Protein AF-A0A2N2XPF6-F1 (afdb_monomer)

Sequence (289 aa):
MSASILENSSAELGGAICCENGGYIRNCLFRENNADYIGGGVCISFGADLVNCTFINNNSNQSAGGLYGEYDNQMGGIGLRISNSIFWNNSSNGSDQQINLKGGNSHISFTNCAVQDIDQVIFGSTELHNNINLAPVNDDPEGPQFTDPVSGIFTLTKNSHCVNTGDNNVVTDPVDLAGNDRIQGQTVDIGAYESPFLTAIPSVLPAALFVQAYPNPATDRATIDMAGTTGPVRVEILNTLGAVIQKTDFSAGAYDSKIELSLEEIPSGTIFIKVSSSEGLKIAKCVKR

Secondary structure (DSSP, 8-state):
--EEEES-EESSB-SSEEEES--EEEEEEEES-EESSB-SSEEEES-EEEEEEEEES-EESSB-SSEEEE--GGG----EEEES-EEES-EETTEE--EEEES-GGGEEEES-EEETGGGSEESS-EEES-EEEPSSTTSTTS--EEETTTTEEEEPTT-TTTT-S-GGG---SB-TTSSBSSBTTBPPSSSS---------S--------EEESSSBSSEEEEE-TT--S-EEEEEE-TTS-EEEEEEE-TTSS-SEEEEE-TTSPSEEEEEEEEETTEEEEEEEEE-

pLDDT: mean 85.24, std 12.4, range [37.06, 98.19]

Radius of gyration: 30.78 Å; Cα contacts (8 Å, |Δi|>4): 857; chains: 1; bounding box: 66×31×88 Å

Nearest PDB structures (foldseek):
  3d33-assembly1_A  TM=8.480E-01  e=1.635E-02  Phocaeicola vulgatus ATCC 8482
  3d33-assembly2_B  TM=7.630E-01  e=7.298E-03  Phocaeicola vulgatus ATCC 8482
  7ptr-assembly1_A  TM=7.440E-01  e=2.327E-02  Haloferax volcanii DS2
  5icu-assembly1_A  TM=6.086E-01  e=2.846E-02  Methylosinus trichosporium OB3b
  6lej-assembly1_A  TM=5.238E-01  e=2.893E-01  Escherichia coli

Foldseek 3Di:
DAEEFEQAEEAAFAQREEAEFEDEAELYEFYNGEYAAEAQHYEYEAAYAAYQAEFAHAEYAHAARHYEEEHDVVVVGQAHEHFLAEFAHGYYNPHDHRYEYYDDAPRYEHEHYEYEQVVPYHDDNYDYYQYQHAHNDQPPLRHQQAPCVVVPGRAHDPSGPQAQRTDPVSDDDQAASVRHGQQDPNGGGRHRHHHDDDPPPPPPPLQQQDWEWPPAQDEFKTKTQGPNAQAKKKKFKADPVRDTPDIDIGGGPRDDSMDMDTCNVPDFAKIWIWMQHPSGIDIYIGGYD

Structure (mmCIF, N/CA/C/O backbone):
data_AF-A0A2N2XPF6-F1
#
_entry.id   AF-A0A2N2XPF6-F1
#
loop_
_atom_site.group_PDB
_atom_site.id
_atom_site.type_symbol
_atom_site.label_atom_id
_atom_site.label_alt_id
_atom_site.label_comp_id
_atom_site.label_asym_id
_atom_site.label_entity_id
_atom_site.label_seq_id
_atom_site.pdbx_PDB_ins_code
_atom_site.Cartn_x
_atom_site.Cartn_y
_atom_site.Cartn_z
_atom_site.occupancy
_atom_site.B_iso_or_equiv
_atom_site.auth_seq_id
_atom_site.auth_comp_id
_atom_site.auth_asym_id
_atom_site.auth_atom_id
_atom_site.pdbx_PDB_model_num
ATOM 1 N N . MET A 1 1 ? -4.399 -11.359 -8.814 1.00 71.12 1 MET A N 1
ATOM 2 C CA . MET A 1 1 ? -3.880 -12.286 -7.778 1.00 71.12 1 MET A CA 1
ATOM 3 C C . MET A 1 1 ? -3.676 -11.514 -6.486 1.00 71.12 1 MET A C 1
ATOM 5 O O . MET A 1 1 ? -3.411 -10.332 -6.627 1.00 71.12 1 MET A O 1
ATOM 9 N N . SER A 1 2 ? -3.780 -12.160 -5.317 1.00 72.31 2 SER A N 1
ATOM 10 C CA . SER A 1 2 ? -3.379 -11.629 -3.999 1.00 72.31 2 SER A CA 1
ATOM 11 C C . SER A 1 2 ? -2.400 -12.616 -3.363 1.00 72.31 2 SER A C 1
ATOM 13 O O . SER A 1 2 ? -2.660 -13.820 -3.377 1.00 72.31 2 SER A O 1
ATOM 15 N N . ALA A 1 3 ? -1.241 -12.125 -2.926 1.00 75.12 3 ALA A N 1
ATOM 16 C CA . ALA A 1 3 ? -0.144 -12.932 -2.391 1.00 75.12 3 ALA A CA 1
ATOM 17 C C . ALA A 1 3 ? 0.944 -12.049 -1.758 1.00 75.12 3 ALA A C 1
ATOM 19 O O . ALA A 1 3 ? 1.145 -10.911 -2.187 1.00 75.12 3 ALA A O 1
ATOM 20 N N . SER A 1 4 ? 1.704 -12.616 -0.819 1.00 70.69 4 SER A N 1
ATOM 21 C CA . SER A 1 4 ? 3.031 -12.110 -0.443 1.00 70.69 4 SER A CA 1
ATOM 22 C C . SER A 1 4 ? 4.093 -12.781 -1.310 1.00 70.69 4 SER A C 1
ATOM 24 O O . SER A 1 4 ? 4.148 -14.009 -1.365 1.00 70.69 4 SER A O 1
ATOM 26 N N . ILE A 1 5 ? 4.932 -11.988 -1.974 1.00 79.38 5 ILE A N 1
ATOM 27 C CA . ILE A 1 5 ? 5.980 -12.454 -2.885 1.00 79.38 5 ILE A CA 1
ATOM 28 C C . ILE A 1 5 ? 7.306 -11.851 -2.432 1.00 79.38 5 ILE A C 1
ATOM 30 O O . ILE A 1 5 ? 7.525 -10.637 -2.512 1.00 79.38 5 ILE A O 1
ATOM 34 N N . LEU A 1 6 ? 8.149 -12.717 -1.877 1.00 77.50 6 LEU A N 1
ATOM 35 C CA . LEU A 1 6 ? 9.291 -12.333 -1.058 1.00 77.50 6 LEU A CA 1
ATOM 36 C C . LEU A 1 6 ? 10.569 -12.984 -1.586 1.00 77.50 6 LEU A C 1
ATOM 38 O O . LEU A 1 6 ? 10.528 -14.161 -1.947 1.00 77.50 6 LEU A O 1
ATOM 42 N N . GLU A 1 7 ? 11.674 -12.237 -1.570 1.00 75.50 7 GLU A N 1
ATOM 43 C CA . GLU A 1 7 ? 13.040 -12.761 -1.754 1.00 75.50 7 GLU A CA 1
ATOM 44 C C . GLU A 1 7 ? 13.278 -13.502 -3.086 1.00 75.50 7 GLU A C 1
ATOM 46 O O . GLU A 1 7 ? 14.065 -14.448 -3.165 1.00 75.50 7 GLU A O 1
ATOM 51 N N . ASN A 1 8 ? 12.606 -13.080 -4.160 1.00 73.06 8 ASN A N 1
ATOM 52 C CA . ASN A 1 8 ? 12.807 -13.655 -5.492 1.00 73.06 8 ASN A CA 1
ATOM 53 C C . ASN A 1 8 ? 13.895 -12.899 -6.255 1.00 73.06 8 ASN A C 1
ATOM 55 O O . ASN A 1 8 ? 14.125 -11.708 -6.030 1.00 73.06 8 ASN A O 1
ATOM 59 N N . SER A 1 9 ? 14.568 -13.593 -7.172 1.00 63.19 9 SER A N 1
ATOM 60 C CA . SER A 1 9 ? 15.598 -12.998 -8.015 1.00 63.19 9 SER A CA 1
ATOM 61 C C . SER A 1 9 ? 15.443 -13.377 -9.486 1.00 63.19 9 SER A C 1
ATOM 63 O O . SER A 1 9 ? 15.091 -14.508 -9.824 1.00 63.19 9 SER A O 1
ATOM 65 N N . SER A 1 10 ? 15.731 -12.417 -10.365 1.00 83.94 10 SER A N 1
ATOM 66 C CA . SER A 1 10 ? 15.740 -12.583 -11.821 1.00 83.94 10 SER A CA 1
ATOM 67 C C . SER A 1 10 ? 17.003 -11.958 -12.414 1.00 83.94 10 SER A C 1
ATOM 69 O O . SER A 1 10 ? 17.394 -10.854 -12.036 1.00 83.94 10 SER A O 1
ATOM 71 N N . ALA A 1 11 ? 17.627 -12.654 -13.369 1.00 79.75 11 ALA A N 1
ATOM 72 C CA . ALA A 1 11 ? 18.789 -12.147 -14.106 1.00 79.75 11 ALA A CA 1
ATOM 73 C C . ALA A 1 11 ? 18.411 -11.106 -15.179 1.00 79.75 11 ALA A C 1
ATOM 75 O O . ALA A 1 11 ? 19.283 -10.463 -15.757 1.00 79.75 11 ALA A O 1
ATOM 76 N N . GLU A 1 12 ? 17.116 -10.954 -15.470 1.00 81.06 12 GLU A N 1
ATOM 77 C CA . GLU A 1 12 ? 16.621 -10.012 -16.471 1.00 81.06 12 GLU A CA 1
ATOM 78 C C . GLU A 1 12 ? 15.568 -9.089 -15.846 1.00 81.06 12 GLU A C 1
ATOM 80 O O . GLU A 1 12 ? 15.908 -8.106 -15.187 1.00 81.06 12 GLU A O 1
ATOM 85 N N . LEU A 1 13 ? 14.285 -9.388 -16.042 1.00 84.94 13 LEU A N 1
ATOM 86 C CA . LEU A 1 13 ? 13.170 -8.509 -15.698 1.00 84.94 13 LEU A CA 1
ATOM 87 C C . LEU A 1 13 ? 12.397 -9.039 -14.497 1.00 84.94 13 LEU A C 1
ATOM 89 O O . LEU A 1 13 ? 12.235 -10.255 -14.379 1.00 84.94 13 LEU A O 1
ATOM 93 N N . GLY A 1 14 ? 11.860 -8.129 -13.677 1.00 76.88 14 GLY A N 1
ATOM 94 C CA . GLY A 1 14 ? 10.811 -8.458 -12.713 1.00 76.88 14 GLY A CA 1
ATOM 95 C C . GLY A 1 14 ? 11.280 -9.459 -11.668 1.00 76.88 14 GLY A C 1
ATOM 96 O O . GLY A 1 14 ? 10.995 -10.646 -11.802 1.00 76.88 14 GLY A O 1
ATOM 97 N N . GLY A 1 15 ? 11.983 -9.001 -10.629 1.00 73.81 15 GLY A N 1
ATOM 98 C CA . GLY A 1 15 ? 12.562 -9.908 -9.631 1.00 73.81 15 GLY A CA 1
ATOM 99 C C . GLY A 1 15 ? 11.517 -10.813 -8.977 1.00 73.81 15 GLY A C 1
ATOM 100 O O . GLY A 1 15 ? 11.815 -11.968 -8.693 1.00 73.81 15 GLY A O 1
ATOM 101 N N . ALA A 1 16 ? 10.282 -10.325 -8.823 1.00 84.62 16 ALA A N 1
ATOM 102 C CA . ALA A 1 16 ? 9.128 -11.108 -8.390 1.00 84.62 16 ALA A CA 1
ATOM 103 C C . ALA A 1 16 ? 8.232 -11.552 -9.559 1.00 84.62 16 ALA A C 1
ATOM 105 O O . ALA A 1 16 ? 7.887 -12.727 -9.679 1.00 84.62 16 ALA A O 1
ATOM 106 N N . ILE A 1 17 ? 7.797 -10.600 -10.392 1.00 86.50 17 ILE A N 1
ATOM 107 C CA . ILE A 1 17 ? 6.879 -10.847 -11.511 1.00 86.50 17 ILE A CA 1
ATOM 108 C C . ILE A 1 17 ? 7.331 -10.048 -12.730 1.00 86.50 17 ILE A C 1
ATOM 110 O O . ILE A 1 17 ? 7.519 -8.833 -12.651 1.00 86.50 17 ILE A O 1
ATOM 114 N N . CYS A 1 18 ? 7.388 -10.720 -13.879 1.00 86.88 18 CYS A N 1
ATOM 115 C CA . CYS A 1 18 ? 7.389 -10.085 -15.190 1.00 86.88 18 CYS A CA 1
ATOM 116 C C . CYS A 1 18 ? 6.030 -10.326 -15.859 1.00 86.88 18 CYS A C 1
ATOM 118 O O . CYS A 1 18 ? 5.632 -11.471 -16.077 1.00 86.88 18 CYS A O 1
ATOM 120 N N . CYS A 1 19 ? 5.293 -9.250 -16.129 1.00 84.06 19 CYS A N 1
ATOM 121 C CA . CYS A 1 19 ? 3.958 -9.291 -16.709 1.00 84.06 19 CYS A CA 1
ATOM 122 C C . CYS A 1 19 ? 3.996 -8.721 -18.127 1.00 84.06 19 CYS A C 1
ATOM 124 O O . CYS A 1 19 ? 4.238 -7.529 -18.305 1.00 84.06 19 CYS A O 1
ATOM 126 N N . GLU A 1 20 ? 3.722 -9.556 -19.126 1.00 79.19 20 GLU A N 1
A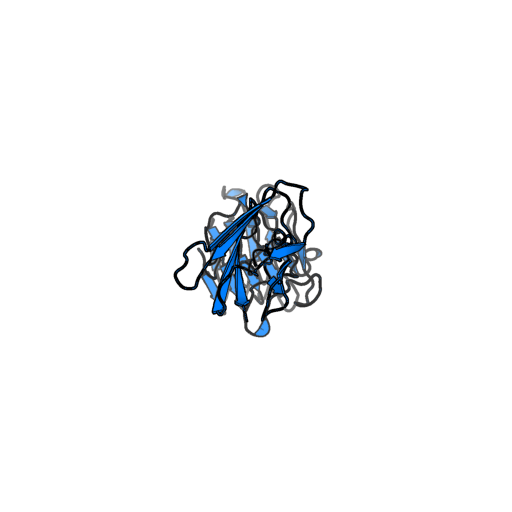TOM 127 C CA . GLU A 1 20 ? 3.626 -9.149 -20.529 1.00 79.19 20 GLU A CA 1
ATOM 128 C C . GLU A 1 20 ? 2.164 -9.234 -20.991 1.00 79.19 20 GLU A C 1
ATOM 130 O O . GLU A 1 20 ? 1.536 -10.282 -20.848 1.00 79.19 20 GLU A O 1
ATOM 135 N N . ASN A 1 21 ? 1.632 -8.153 -21.573 1.00 75.25 21 ASN A N 1
ATOM 136 C CA . ASN A 1 21 ? 0.266 -8.052 -22.120 1.00 75.25 21 ASN A CA 1
ATOM 137 C C . ASN A 1 21 ? -0.875 -8.106 -21.092 1.00 75.25 21 ASN A C 1
ATOM 139 O O . ASN A 1 21 ? -1.806 -8.906 -21.217 1.00 75.25 21 ASN A O 1
ATOM 143 N N . GLY A 1 22 ? -0.878 -7.179 -20.134 1.00 73.75 22 GLY A N 1
ATOM 144 C CA . GLY A 1 22 ? -1.996 -7.040 -19.203 1.00 73.75 22 GLY A CA 1
ATOM 145 C C . GLY A 1 22 ? -1.882 -7.949 -17.984 1.00 73.75 22 GLY A C 1
ATOM 146 O O . GLY A 1 22 ? -1.246 -8.997 -18.001 1.00 73.75 22 GLY A O 1
ATOM 147 N N . GLY A 1 23 ? -2.538 -7.544 -16.900 1.00 80.88 23 GLY A N 1
ATOM 148 C CA . GLY A 1 23 ? -2.567 -8.287 -15.647 1.00 80.88 23 GLY A CA 1
ATOM 149 C C . GLY A 1 23 ? -3.350 -7.536 -14.579 1.00 80.88 23 GLY A C 1
ATOM 150 O O . GLY A 1 23 ? -3.480 -6.317 -14.649 1.00 80.88 23 GLY A O 1
ATOM 151 N N . TYR A 1 24 ? -3.874 -8.274 -13.600 1.00 87.75 24 TYR A N 1
ATOM 152 C CA . TYR A 1 24 ? -4.567 -7.717 -12.436 1.00 87.75 24 TYR A CA 1
ATOM 153 C C . TYR A 1 24 ? -3.838 -8.154 -11.165 1.00 87.75 24 TYR A C 1
ATOM 155 O O . TYR A 1 24 ? -3.995 -9.294 -10.696 1.00 87.75 24 TYR A O 1
ATOM 163 N N . ILE A 1 25 ? -3.032 -7.253 -10.612 1.00 91.06 25 ILE A N 1
ATOM 164 C CA . ILE A 1 25 ? -2.256 -7.472 -9.388 1.00 91.06 25 ILE A CA 1
ATOM 165 C C . ILE A 1 25 ? -2.927 -6.672 -8.278 1.00 91.06 25 ILE A C 1
ATOM 167 O O . ILE A 1 25 ? -3.135 -5.470 -8.416 1.00 91.06 25 ILE A O 1
ATOM 171 N N . ARG A 1 26 ? -3.333 -7.348 -7.201 1.00 92.88 26 ARG A N 1
ATOM 172 C CA . ARG A 1 26 ? -4.174 -6.728 -6.178 1.00 92.88 26 ARG A CA 1
ATOM 173 C C . ARG A 1 26 ? -3.953 -7.307 -4.796 1.00 92.88 26 ARG A C 1
ATOM 175 O O . ARG A 1 26 ? -3.839 -8.519 -4.673 1.00 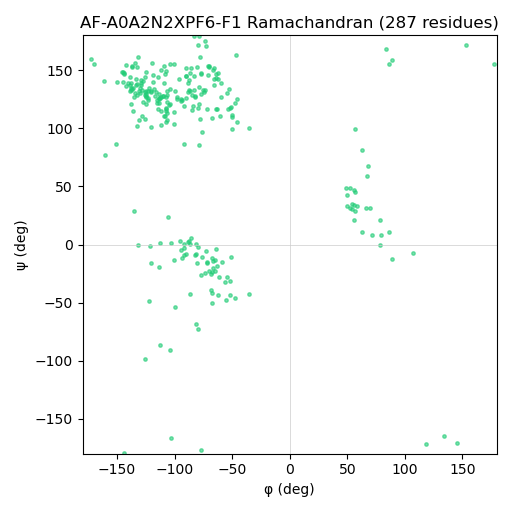92.88 26 ARG A O 1
ATOM 182 N N . ASN A 1 27 ? -3.939 -6.474 -3.757 1.00 92.50 27 ASN A N 1
ATOM 183 C CA . ASN A 1 27 ? -3.719 -6.928 -2.375 1.00 92.50 27 ASN A CA 1
ATOM 184 C C . ASN A 1 27 ? -2.440 -7.781 -2.272 1.00 92.50 27 ASN A C 1
ATOM 186 O O . ASN A 1 27 ? -2.465 -8.917 -1.792 1.00 92.50 27 ASN A O 1
ATOM 190 N N . CYS A 1 28 ? -1.340 -7.275 -2.833 1.00 93.94 28 CYS A N 1
ATOM 191 C CA . CYS A 1 28 ? -0.063 -7.987 -2.912 1.00 93.94 28 CYS A CA 1
ATOM 192 C C . CYS A 1 28 ? 1.034 -7.242 -2.161 1.00 93.94 28 CYS A C 1
ATOM 194 O O . CYS A 1 28 ? 1.154 -6.024 -2.287 1.00 93.94 28 CYS A O 1
ATOM 196 N N . LEU A 1 29 ? 1.876 -7.995 -1.456 1.00 95.56 29 LEU A N 1
ATOM 197 C CA . LEU A 1 29 ? 3.118 -7.501 -0.872 1.00 95.56 29 LEU A CA 1
ATOM 198 C C . LEU A 1 29 ? 4.297 -8.012 -1.704 1.00 95.56 29 LEU A C 1
ATOM 200 O O . LEU A 1 29 ? 4.506 -9.219 -1.794 1.00 95.56 29 LEU A O 1
ATOM 204 N N . PHE A 1 30 ? 5.080 -7.095 -2.263 1.00 95.81 30 PHE A N 1
ATOM 205 C CA . PHE A 1 30 ? 6.342 -7.368 -2.945 1.00 95.81 30 PHE A CA 1
ATOM 206 C C . PHE A 1 30 ? 7.482 -6.868 -2.075 1.00 95.81 30 PHE A C 1
ATOM 208 O O . PHE A 1 30 ? 7.640 -5.654 -1.906 1.00 95.81 30 PHE A O 1
ATOM 215 N N . ARG A 1 31 ? 8.274 -7.787 -1.521 1.00 94.62 31 ARG A N 1
ATOM 216 C CA . ARG A 1 31 ? 9.377 -7.421 -0.635 1.00 94.62 31 ARG A CA 1
ATOM 217 C C . ARG A 1 31 ? 10.677 -8.131 -0.961 1.00 94.62 31 ARG A C 1
ATOM 219 O O . ARG A 1 31 ? 10.683 -9.338 -1.169 1.00 94.62 31 ARG A O 1
ATOM 226 N N . GLU A 1 32 ? 11.772 -7.376 -0.906 1.00 94.19 32 GLU A N 1
ATOM 227 C CA . GLU A 1 32 ? 13.139 -7.915 -1.001 1.00 94.19 32 GLU A CA 1
ATOM 228 C C . GLU A 1 32 ? 13.379 -8.729 -2.278 1.00 94.19 32 GLU A C 1
ATOM 230 O O . GLU A 1 32 ? 14.199 -9.641 -2.306 1.00 94.19 32 GLU A O 1
ATOM 235 N N . ASN A 1 33 ? 12.667 -8.396 -3.357 1.00 93.31 33 ASN A N 1
ATOM 236 C CA . ASN A 1 33 ? 12.899 -9.001 -4.660 1.00 93.31 33 ASN A CA 1
ATOM 237 C C . ASN A 1 33 ? 13.989 -8.232 -5.416 1.00 93.31 33 ASN A C 1
ATOM 239 O O . ASN A 1 33 ? 14.133 -7.015 -5.259 1.00 93.31 33 ASN A O 1
ATOM 243 N N . ASN A 1 34 ? 14.758 -8.948 -6.234 1.00 92.75 34 ASN A N 1
ATOM 244 C CA . ASN A 1 34 ? 15.917 -8.414 -6.935 1.00 92.75 34 ASN A CA 1
ATOM 245 C C . ASN A 1 34 ? 15.877 -8.712 -8.440 1.00 92.75 34 ASN A C 1
ATOM 247 O O . ASN A 1 34 ? 15.708 -9.861 -8.842 1.00 92.75 34 ASN A O 1
ATOM 251 N N . ALA A 1 35 ? 16.132 -7.707 -9.275 1.00 93.75 35 ALA A N 1
ATOM 252 C CA . ALA A 1 35 ? 16.327 -7.887 -10.715 1.00 93.75 35 ALA A CA 1
ATOM 253 C C . ALA A 1 35 ? 17.686 -7.340 -11.167 1.00 93.75 35 ALA A C 1
ATOM 255 O O . ALA A 1 35 ? 18.029 -6.195 -10.876 1.00 93.75 35 ALA A O 1
ATOM 256 N N . ASP A 1 36 ? 18.443 -8.106 -11.948 1.00 91.50 36 ASP A N 1
ATOM 257 C CA . ASP A 1 36 ? 19.730 -7.623 -12.463 1.00 91.50 36 ASP A CA 1
ATOM 258 C C . ASP A 1 36 ? 19.580 -6.549 -13.554 1.00 91.50 36 ASP A C 1
ATOM 260 O O . ASP A 1 36 ? 20.541 -5.835 -13.835 1.00 91.50 36 ASP A O 1
ATOM 264 N N . TYR A 1 37 ? 18.390 -6.384 -14.141 1.00 90.06 37 TYR A N 1
ATOM 265 C CA . TYR A 1 37 ? 18.105 -5.315 -15.098 1.00 90.06 37 TYR A CA 1
ATOM 266 C C . TYR A 1 37 ? 17.097 -4.308 -14.521 1.00 90.06 37 TYR A C 1
ATOM 268 O O . TYR A 1 37 ? 17.505 -3.307 -13.931 1.00 90.06 37 TYR A O 1
ATOM 276 N N . ILE A 1 38 ? 15.787 -4.541 -14.647 1.00 91.56 38 ILE A N 1
ATOM 277 C CA . ILE A 1 38 ? 14.750 -3.551 -14.291 1.00 91.56 38 ILE A CA 1
ATOM 278 C C . ILE A 1 38 ? 13.573 -4.170 -13.536 1.00 91.56 38 ILE A C 1
ATOM 280 O O . ILE A 1 38 ? 13.241 -5.342 -13.731 1.00 91.56 38 ILE A O 1
ATOM 284 N N . GLY A 1 39 ? 12.915 -3.351 -12.712 1.00 90.25 39 GLY A N 1
ATOM 285 C CA . GLY A 1 39 ? 11.714 -3.746 -11.978 1.00 90.25 39 GLY A CA 1
ATOM 286 C C . GLY A 1 39 ? 12.029 -4.787 -10.911 1.00 90.25 39 GLY A C 1
ATOM 287 O O . GLY A 1 39 ? 11.618 -5.938 -11.030 1.00 90.25 39 GLY A O 1
ATOM 288 N N . GLY A 1 40 ? 12.777 -4.394 -9.879 1.00 92.25 40 GLY A N 1
ATOM 289 C CA . GLY A 1 40 ? 13.203 -5.303 -8.807 1.00 92.25 40 GLY A CA 1
ATOM 290 C C . GLY A 1 40 ? 12.050 -6.087 -8.180 1.00 92.25 40 GLY A C 1
ATOM 291 O O . GLY A 1 40 ? 12.141 -7.298 -8.014 1.00 92.25 40 GLY A O 1
ATOM 292 N N . GLY A 1 41 ? 10.929 -5.419 -7.913 1.00 92.81 41 GLY A N 1
ATOM 293 C CA . GLY A 1 41 ? 9.670 -6.059 -7.555 1.00 92.81 41 GLY A CA 1
ATOM 294 C C . GLY A 1 41 ? 8.966 -6.589 -8.796 1.00 92.81 41 GLY A C 1
ATOM 295 O O . GLY A 1 41 ? 8.906 -7.794 -9.034 1.00 92.81 41 GLY A O 1
ATOM 296 N N . VAL A 1 42 ? 8.415 -5.680 -9.595 1.00 93.94 42 VAL A N 1
ATOM 297 C CA . VAL A 1 42 ? 7.597 -6.038 -10.758 1.00 93.94 42 VAL A CA 1
ATOM 298 C C . VAL A 1 42 ? 8.077 -5.302 -12.003 1.00 93.94 42 VAL A C 1
ATOM 300 O O . VAL A 1 42 ? 8.377 -4.108 -11.966 1.00 93.94 42 VAL A O 1
ATOM 303 N N . CYS A 1 43 ? 8.105 -6.019 -13.124 1.00 92.50 43 CYS A N 1
ATOM 304 C CA . CYS A 1 43 ? 8.256 -5.453 -14.457 1.00 92.50 43 CYS A CA 1
ATOM 305 C C . CYS A 1 43 ? 6.967 -5.677 -15.250 1.00 92.50 43 CYS A C 1
ATOM 307 O O . CYS A 1 43 ? 6.450 -6.794 -15.297 1.00 92.50 43 CYS A O 1
ATOM 309 N N . ILE A 1 44 ? 6.440 -4.619 -15.864 1.00 89.50 44 ILE A N 1
ATOM 310 C CA . ILE A 1 44 ? 5.201 -4.658 -16.643 1.00 89.50 44 ILE A CA 1
ATOM 311 C C . ILE A 1 44 ? 5.458 -4.128 -18.040 1.00 89.50 44 ILE A C 1
ATOM 313 O O . ILE A 1 44 ? 5.918 -2.999 -18.207 1.00 89.50 44 ILE A O 1
ATOM 317 N N . SER A 1 45 ? 5.079 -4.924 -19.031 1.00 85.12 45 SER A N 1
ATOM 318 C CA . SER A 1 45 ? 5.102 -4.568 -20.442 1.00 85.12 45 SER A CA 1
ATOM 319 C C . SER A 1 45 ? 3.689 -4.659 -21.016 1.00 85.12 45 SER A C 1
ATOM 321 O O . SER A 1 45 ? 2.994 -5.661 -20.848 1.00 85.12 45 SER A O 1
ATOM 323 N N . PHE A 1 46 ? 3.273 -3.607 -21.724 1.00 79.81 46 PHE A N 1
ATOM 324 C CA . PHE A 1 46 ? 1.975 -3.503 -22.407 1.00 79.81 46 PHE A CA 1
ATOM 325 C C . PHE A 1 46 ? 0.752 -3.383 -21.472 1.00 79.81 46 PHE A C 1
ATOM 327 O O . PHE A 1 46 ? -0.363 -3.761 -21.833 1.00 79.81 46 PHE A O 1
ATOM 334 N N . GLY A 1 47 ? 0.947 -2.763 -20.302 1.00 82.06 47 GLY A N 1
ATOM 335 C CA . GLY A 1 47 ? -0.124 -2.372 -19.376 1.00 82.06 47 GLY A CA 1
ATOM 336 C C . GLY A 1 47 ? -0.512 -3.435 -18.344 1.00 82.06 47 GLY A C 1
ATOM 337 O O . GLY A 1 47 ? -0.237 -4.618 -18.517 1.00 82.06 47 GLY A O 1
ATOM 338 N N . ALA A 1 48 ? -1.133 -2.985 -17.253 1.00 88.50 48 ALA A N 1
ATOM 339 C CA . ALA A 1 48 ? -1.694 -3.784 -16.161 1.00 88.50 48 ALA A CA 1
ATOM 340 C C . ALA A 1 48 ? -2.483 -2.874 -15.204 1.00 88.50 48 ALA A C 1
ATOM 342 O O . ALA A 1 48 ? -2.218 -1.674 -15.135 1.00 88.50 48 ALA A O 1
ATOM 343 N N . ASP A 1 49 ? -3.384 -3.464 -14.422 1.00 89.69 49 ASP A N 1
ATOM 344 C CA . ASP A 1 49 ? -4.039 -2.802 -13.295 1.00 89.69 49 ASP A CA 1
ATOM 345 C C . ASP A 1 49 ? -3.413 -3.308 -11.977 1.00 89.69 49 ASP A C 1
ATOM 347 O O . ASP A 1 49 ? -3.425 -4.510 -11.678 1.00 89.69 49 ASP A O 1
ATOM 351 N N . LEU A 1 50 ? -2.853 -2.379 -11.197 1.00 93.38 50 LEU A N 1
ATOM 352 C CA . LEU A 1 50 ? -2.265 -2.591 -9.874 1.00 93.38 50 LEU A CA 1
ATOM 353 C C . LEU A 1 50 ? -3.077 -1.826 -8.839 1.00 93.38 50 LEU A C 1
ATOM 355 O O . LEU A 1 50 ? -3.221 -0.605 -8.932 1.00 93.38 50 LEU A O 1
ATOM 359 N N . VAL A 1 51 ? -3.604 -2.538 -7.850 1.00 95.94 51 VAL A N 1
ATOM 360 C CA . VAL A 1 51 ? -4.499 -1.958 -6.843 1.00 95.94 51 VAL A CA 1
ATOM 361 C C . VAL A 1 51 ? -4.132 -2.493 -5.467 1.00 95.94 51 VAL A C 1
ATOM 363 O O . VAL A 1 51 ? -3.974 -3.699 -5.313 1.00 95.94 51 VAL A O 1
ATOM 366 N N . ASN A 1 52 ? -4.047 -1.645 -4.442 1.00 97.44 52 ASN A N 1
ATOM 367 C CA . ASN A 1 52 ? -3.821 -2.103 -3.063 1.00 97.44 52 ASN A CA 1
ATOM 368 C C . ASN A 1 52 ? -2.547 -2.962 -2.924 1.00 97.44 52 ASN A C 1
ATOM 370 O O . ASN A 1 52 ? -2.571 -4.065 -2.376 1.00 97.44 52 ASN A O 1
ATOM 374 N N . CYS A 1 53 ? -1.427 -2.525 -3.495 1.00 97.50 53 CYS A N 1
ATOM 375 C CA . CYS A 1 53 ? -0.157 -3.243 -3.393 1.00 97.50 53 CYS A CA 1
ATOM 376 C C . CYS A 1 53 ? 0.834 -2.499 -2.499 1.00 97.50 53 CYS A C 1
ATOM 378 O O . CYS A 1 53 ? 0.800 -1.277 -2.403 1.00 97.50 53 CYS A O 1
ATOM 380 N N . THR A 1 54 ? 1.760 -3.231 -1.888 1.00 98.19 54 THR A N 1
ATOM 381 C CA . THR A 1 54 ? 2.895 -2.650 -1.163 1.00 98.19 54 THR A CA 1
ATOM 382 C C . THR A 1 54 ? 4.193 -3.187 -1.751 1.00 98.19 54 THR A C 1
ATOM 384 O O . THR A 1 54 ? 4.391 -4.398 -1.808 1.00 98.19 54 THR A O 1
ATOM 387 N N . PHE A 1 55 ? 5.078 -2.286 -2.171 1.00 97.94 55 PHE A N 1
ATOM 388 C CA . PHE A 1 55 ? 6.407 -2.572 -2.700 1.00 97.94 55 PHE A CA 1
ATOM 389 C C . PHE A 1 55 ? 7.456 -2.020 -1.746 1.00 97.94 55 PHE A C 1
ATOM 391 O O . PHE A 1 55 ? 7.534 -0.803 -1.552 1.00 97.94 55 PHE A O 1
ATOM 398 N N . ILE A 1 56 ? 8.267 -2.902 -1.168 1.00 97.00 56 ILE A N 1
ATOM 399 C CA . ILE A 1 56 ? 9.243 -2.520 -0.152 1.00 97.00 56 ILE A CA 1
ATOM 400 C C . ILE A 1 56 ? 10.574 -3.247 -0.287 1.00 97.00 56 ILE A C 1
ATOM 402 O O . ILE A 1 56 ? 10.607 -4.450 -0.527 1.00 97.00 56 ILE A O 1
ATOM 406 N N . ASN A 1 57 ? 11.685 -2.536 -0.100 1.00 95.88 57 ASN A N 1
ATOM 407 C CA . ASN A 1 57 ? 13.034 -3.116 -0.108 1.00 95.88 57 ASN A CA 1
ATOM 408 C C . ASN A 1 57 ? 13.379 -3.901 -1.388 1.00 95.88 57 ASN A C 1
ATOM 410 O O . ASN A 1 57 ? 14.248 -4.769 -1.355 1.00 95.88 57 ASN A O 1
ATOM 414 N N . ASN A 1 58 ? 12.695 -3.659 -2.508 1.00 97.06 58 ASN A N 1
ATOM 415 C CA . ASN A 1 58 ? 13.029 -4.318 -3.765 1.00 97.06 58 ASN A CA 1
ATOM 416 C C . ASN A 1 58 ? 14.183 -3.573 -4.452 1.00 97.06 58 ASN A C 1
ATOM 418 O O . ASN A 1 58 ? 14.267 -2.344 -4.378 1.00 97.06 58 ASN A O 1
ATOM 422 N N . ASN A 1 59 ? 15.055 -4.313 -5.134 1.00 96.50 59 ASN A N 1
ATOM 423 C CA . ASN A 1 59 ? 16.263 -3.779 -5.756 1.00 96.50 59 ASN A CA 1
ATOM 424 C C . ASN A 1 59 ? 16.346 -4.116 -7.248 1.00 96.50 59 ASN A C 1
ATOM 426 O O . ASN A 1 59 ? 16.000 -5.215 -7.676 1.00 96.50 59 ASN A O 1
ATOM 430 N N . SER A 1 60 ? 16.874 -3.188 -8.042 1.00 95.38 60 SER A N 1
ATOM 431 C CA . SER A 1 60 ? 17.341 -3.493 -9.397 1.00 95.38 60 SER A CA 1
ATOM 432 C C . SER A 1 60 ? 18.734 -2.924 -9.659 1.00 95.38 60 SER A C 1
ATOM 434 O O . SER A 1 60 ? 19.175 -2.013 -8.961 1.00 95.38 60 SER A O 1
ATOM 436 N N . ASN A 1 61 ? 19.456 -3.418 -10.666 1.00 93.94 61 ASN A N 1
ATOM 437 C CA . ASN A 1 61 ? 20.773 -2.848 -10.988 1.00 93.94 61 ASN A CA 1
ATOM 438 C C . ASN A 1 61 ? 20.725 -1.759 -12.069 1.00 93.94 61 ASN A C 1
ATOM 440 O O . ASN A 1 61 ? 21.713 -1.041 -12.227 1.00 93.94 61 ASN A O 1
ATOM 444 N N . GLN A 1 62 ? 19.606 -1.586 -12.785 1.00 91.31 62 GLN A N 1
ATOM 445 C CA . GLN A 1 62 ? 19.507 -0.577 -13.843 1.00 91.31 62 GLN A CA 1
ATOM 446 C C . GLN A 1 62 ? 18.387 0.442 -13.652 1.00 91.31 62 GLN A C 1
ATOM 448 O O . GLN A 1 62 ? 18.648 1.637 -13.809 1.00 91.31 62 GLN A O 1
ATOM 453 N N . SER A 1 63 ? 17.153 0.019 -13.363 1.00 90.38 63 SER A N 1
ATOM 454 C CA . SER A 1 63 ? 16.076 0.979 -13.113 1.00 90.38 63 SER A CA 1
ATOM 455 C C . SER A 1 63 ? 14.876 0.404 -12.370 1.00 90.38 63 SER A C 1
ATOM 457 O O . SER A 1 63 ? 14.388 -0.676 -12.702 1.00 90.38 63 SER A O 1
ATOM 459 N N . ALA A 1 64 ? 14.344 1.229 -11.463 1.00 91.12 64 ALA A N 1
ATOM 460 C CA . ALA A 1 64 ? 13.177 0.987 -10.626 1.00 91.12 64 ALA A CA 1
ATOM 461 C C . ALA A 1 64 ? 13.283 -0.276 -9.765 1.00 91.12 64 ALA A C 1
ATOM 463 O O . ALA A 1 64 ? 12.994 -1.392 -10.199 1.00 91.12 64 ALA A O 1
ATOM 464 N N . GLY A 1 65 ? 13.634 -0.079 -8.496 1.00 93.81 65 GLY A N 1
ATOM 465 C CA . GLY A 1 65 ? 13.624 -1.146 -7.505 1.00 93.81 65 GLY A CA 1
ATOM 466 C C . GLY A 1 65 ? 12.230 -1.715 -7.292 1.00 93.81 65 GLY A C 1
ATOM 467 O O . GLY A 1 65 ? 12.070 -2.925 -7.267 1.00 93.81 65 GLY A O 1
ATOM 468 N N . GLY A 1 66 ? 11.203 -0.869 -7.190 1.00 94.38 66 GLY A N 1
ATOM 469 C CA . GLY A 1 66 ? 9.835 -1.317 -6.923 1.00 94.38 66 GLY A CA 1
ATOM 470 C C . GLY A 1 66 ? 9.131 -1.802 -8.186 1.00 94.38 66 GLY A C 1
ATOM 471 O O . GLY A 1 66 ? 8.846 -2.993 -8.328 1.00 94.38 66 GLY A O 1
ATOM 472 N N . LEU A 1 67 ? 8.848 -0.874 -9.102 1.00 93.50 67 LEU A N 1
ATOM 473 C CA . LEU A 1 67 ? 8.052 -1.139 -10.302 1.00 93.50 67 LEU A CA 1
ATOM 474 C C . LEU A 1 67 ? 8.638 -0.465 -11.543 1.00 93.50 67 LEU A C 1
ATOM 476 O O . LEU A 1 67 ? 8.705 0.762 -11.624 1.00 93.50 67 LEU A O 1
ATOM 480 N N . TYR A 1 68 ? 8.971 -1.273 -12.544 1.00 92.38 68 TYR A N 1
ATOM 481 C CA . TYR A 1 68 ? 9.160 -0.792 -13.907 1.00 92.38 68 TYR A CA 1
ATOM 482 C C . TYR A 1 68 ? 7.882 -1.045 -14.704 1.00 92.38 68 TYR A C 1
ATOM 484 O O . TYR A 1 68 ? 7.393 -2.174 -14.756 1.00 92.38 68 TYR A O 1
ATOM 492 N N . GLY A 1 69 ? 7.346 -0.007 -15.335 1.00 89.06 69 GLY A N 1
ATOM 493 C CA . GLY A 1 69 ? 6.155 -0.118 -16.164 1.00 89.06 69 GLY A CA 1
ATOM 494 C C . GLY A 1 69 ? 6.358 0.529 -17.520 1.00 89.06 69 GLY A C 1
ATOM 495 O O . GLY A 1 69 ? 6.774 1.681 -17.605 1.00 89.06 69 GLY A O 1
ATOM 496 N N . GLU A 1 70 ? 6.027 -0.194 -18.581 1.00 84.81 70 GLU A N 1
ATOM 497 C CA . GLU A 1 70 ? 6.090 0.307 -19.945 1.00 84.81 70 GLU A CA 1
ATOM 498 C C . GLU A 1 70 ? 4.792 0.031 -20.702 1.00 84.81 70 GLU A C 1
ATOM 500 O O . GLU A 1 70 ? 4.257 -1.083 -20.695 1.00 84.81 70 GLU A O 1
ATOM 505 N N . TYR A 1 71 ? 4.284 1.063 -21.373 1.00 78.94 71 TYR A N 1
ATOM 506 C CA . TYR A 1 71 ? 3.127 0.969 -22.250 1.00 78.94 71 TYR A CA 1
ATOM 507 C C . TYR A 1 71 ? 3.461 1.484 -23.654 1.00 78.94 71 TYR A C 1
ATOM 509 O O . TYR A 1 71 ? 3.789 2.660 -23.827 1.00 78.94 71 TYR A O 1
ATOM 517 N N . ASP A 1 72 ? 3.301 0.611 -24.653 1.00 74.12 72 ASP A N 1
ATOM 518 C CA . ASP A 1 72 ? 3.359 0.955 -26.076 1.00 74.12 72 ASP A CA 1
ATOM 519 C C . ASP A 1 72 ? 1.953 0.900 -26.699 1.00 74.12 72 ASP A C 1
ATOM 521 O O . ASP A 1 72 ? 1.297 -0.143 -26.781 1.00 74.12 72 ASP A O 1
ATOM 525 N N . ASN A 1 73 ? 1.499 2.060 -27.165 1.00 65.06 73 ASN A N 1
ATOM 526 C CA . ASN A 1 73 ? 0.210 2.299 -27.805 1.00 65.06 73 ASN A CA 1
ATOM 527 C C . ASN A 1 73 ? 0.044 1.576 -29.155 1.00 65.06 73 ASN A C 1
ATOM 529 O O . ASN A 1 73 ? -1.086 1.478 -29.635 1.00 65.06 73 ASN A O 1
ATOM 533 N N . GLN A 1 74 ? 1.108 1.038 -29.760 1.00 66.56 74 GLN A N 1
ATOM 534 C CA . GLN A 1 74 ? 1.001 0.275 -31.011 1.00 66.56 74 GLN A CA 1
ATOM 535 C C . GLN A 1 74 ? 0.361 -1.112 -30.842 1.00 66.56 74 GLN A C 1
ATOM 537 O O . GLN A 1 74 ? -0.092 -1.690 -31.828 1.00 66.56 74 GLN A O 1
ATOM 542 N N . MET A 1 75 ? 0.268 -1.624 -29.609 1.00 63.44 75 MET A N 1
ATOM 543 C CA . MET A 1 75 ? -0.240 -2.974 -29.319 1.00 63.44 75 MET A CA 1
ATOM 544 C C . MET A 1 75 ? -1.681 -3.003 -28.767 1.00 63.44 75 MET A C 1
ATOM 546 O O . MET A 1 75 ? -2.205 -4.079 -28.495 1.00 63.44 75 MET A O 1
ATOM 550 N N . GLY A 1 76 ? -2.352 -1.850 -28.621 1.00 59.16 76 GLY A N 1
ATOM 551 C CA . GLY A 1 76 ? -3.772 -1.785 -28.228 1.00 59.16 76 GLY A CA 1
ATOM 552 C C . GLY A 1 76 ? -4.090 -2.273 -26.803 1.00 59.16 76 GLY A C 1
ATOM 553 O O . GLY A 1 76 ? -5.165 -2.828 -26.581 1.00 59.16 76 GLY A O 1
ATOM 554 N N . GLY A 1 77 ? -3.163 -2.100 -25.854 1.00 63.31 77 GLY A N 1
ATOM 555 C CA . GLY A 1 77 ? -3.298 -2.583 -24.474 1.00 63.31 77 GLY A CA 1
ATOM 556 C C . GLY A 1 77 ? -4.280 -1.792 -23.592 1.00 63.31 77 GLY A C 1
ATOM 557 O O . GLY A 1 77 ? -4.826 -0.759 -23.974 1.00 63.31 77 GLY A O 1
ATOM 558 N N . ILE A 1 78 ? -4.487 -2.280 -22.363 1.00 69.12 78 ILE A N 1
ATOM 559 C CA . ILE A 1 78 ? -5.484 -1.753 -21.403 1.00 69.12 78 ILE A CA 1
ATOM 560 C C . ILE A 1 78 ? -5.045 -0.485 -20.642 1.00 69.12 78 ILE A C 1
ATOM 562 O O . ILE A 1 78 ? -5.834 0.090 -19.889 1.00 69.12 78 ILE A O 1
ATOM 566 N N . GLY A 1 79 ? -3.815 -0.019 -20.877 1.00 81.12 79 GLY A N 1
ATOM 567 C CA . GLY A 1 79 ? -3.149 1.013 -20.082 1.00 81.12 79 GLY A CA 1
ATOM 568 C C . GLY A 1 79 ? -2.466 0.446 -18.834 1.00 81.12 79 GLY A C 1
ATOM 569 O O . GLY A 1 79 ? -2.641 -0.718 -18.485 1.00 81.12 79 GLY A O 1
ATOM 570 N N . LEU A 1 80 ? -1.639 1.261 -18.187 1.00 86.38 80 LEU A N 1
ATOM 571 C CA . LEU A 1 80 ? -1.001 0.967 -16.910 1.00 86.38 80 LEU A CA 1
ATOM 572 C C . LEU A 1 80 ? -1.664 1.813 -15.824 1.00 86.38 80 LEU A C 1
ATOM 574 O O . LEU A 1 80 ? -1.437 3.021 -15.755 1.00 86.38 80 LEU A O 1
ATOM 578 N N . ARG A 1 81 ? -2.487 1.186 -14.986 1.00 88.75 81 ARG A N 1
ATOM 579 C CA . ARG A 1 81 ? -3.195 1.869 -13.903 1.00 88.75 81 ARG A CA 1
ATOM 580 C C . ARG A 1 81 ? -2.677 1.380 -12.573 1.00 88.75 81 ARG A C 1
ATOM 582 O O . ARG A 1 81 ? -2.661 0.183 -12.311 1.00 88.75 81 ARG A O 1
ATOM 589 N N . ILE A 1 82 ? -2.247 2.308 -11.737 1.00 91.56 82 ILE A N 1
ATOM 590 C CA . ILE A 1 82 ? -1.706 2.011 -10.419 1.00 91.56 82 ILE A CA 1
ATOM 591 C C . ILE A 1 82 ? -2.472 2.864 -9.419 1.00 91.56 82 ILE A C 1
ATOM 593 O O . ILE A 1 82 ? -2.528 4.088 -9.553 1.00 91.56 82 ILE A O 1
ATOM 597 N N . SER A 1 83 ? -3.087 2.204 -8.443 1.00 94.56 83 SER A N 1
ATOM 598 C CA . SER A 1 83 ? -3.914 2.866 -7.440 1.00 94.56 83 SER A CA 1
ATOM 599 C C . SER A 1 83 ? -3.773 2.259 -6.052 1.00 94.56 83 SER A C 1
ATOM 601 O O . SER A 1 83 ? -3.401 1.089 -5.913 1.00 94.56 83 SER A O 1
ATOM 603 N N . ASN A 1 84 ? -4.047 3.062 -5.020 1.00 97.38 84 ASN A N 1
ATOM 604 C CA . ASN A 1 84 ? -4.076 2.636 -3.617 1.00 97.38 84 ASN A CA 1
ATOM 605 C C . ASN A 1 84 ? -2.830 1.847 -3.188 1.00 97.38 84 ASN A C 1
ATOM 607 O O . ASN A 1 84 ? -2.930 0.915 -2.398 1.00 97.38 84 ASN A O 1
ATOM 611 N N . SER A 1 85 ? -1.657 2.155 -3.740 1.00 97.62 85 SER A N 1
ATOM 612 C CA . SER A 1 85 ? -0.452 1.342 -3.546 1.00 97.62 85 SER A CA 1
ATOM 613 C C . SER A 1 85 ? 0.671 2.122 -2.868 1.00 97.62 85 SER A C 1
ATOM 615 O O . SER A 1 85 ? 0.823 3.321 -3.097 1.00 97.62 85 SER A O 1
ATOM 617 N N . ILE A 1 86 ? 1.466 1.432 -2.047 1.00 98.12 86 ILE A N 1
ATOM 618 C CA . ILE A 1 86 ? 2.632 1.988 -1.351 1.00 98.12 86 ILE A CA 1
ATOM 619 C C . ILE A 1 86 ? 3.923 1.531 -2.036 1.00 98.12 86 ILE A C 1
ATOM 621 O O . ILE A 1 86 ? 4.101 0.339 -2.285 1.00 98.12 86 ILE A O 1
ATOM 625 N N . PHE A 1 87 ? 4.851 2.460 -2.265 1.00 97.25 87 PHE A N 1
ATOM 626 C CA . PHE A 1 87 ? 6.208 2.190 -2.742 1.00 97.25 87 PHE A 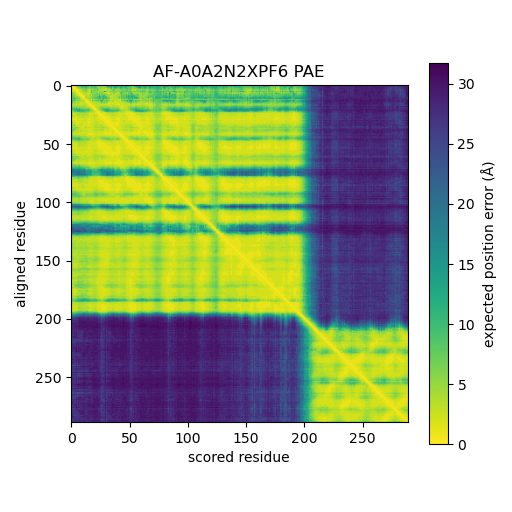CA 1
ATOM 627 C C . PHE A 1 87 ? 7.221 2.882 -1.830 1.00 97.25 87 PHE A C 1
ATOM 629 O O . PHE A 1 87 ? 7.301 4.110 -1.810 1.00 97.25 87 PHE A O 1
ATOM 636 N N . TRP A 1 88 ? 7.985 2.109 -1.061 1.00 97.44 88 TRP A N 1
ATOM 637 C CA . TRP A 1 88 ? 8.880 2.667 -0.049 1.00 97.44 88 TRP A CA 1
ATOM 638 C C . TRP A 1 88 ? 10.174 1.864 0.090 1.00 97.44 88 TRP A C 1
ATOM 640 O O . TRP A 1 88 ? 10.150 0.637 0.049 1.00 97.44 88 TRP A O 1
ATOM 650 N N . ASN A 1 89 ? 11.306 2.547 0.254 1.00 96.25 89 ASN A N 1
ATOM 651 C CA . ASN A 1 89 ? 12.642 1.965 0.397 1.00 96.25 89 ASN A CA 1
ATOM 652 C C . ASN A 1 89 ? 13.035 0.961 -0.707 1.00 96.25 89 ASN A C 1
ATOM 654 O O . ASN A 1 89 ? 13.766 0.004 -0.465 1.00 96.25 89 ASN A O 1
ATOM 658 N N . ASN A 1 90 ? 12.534 1.142 -1.932 1.00 96.25 90 ASN A N 1
ATOM 659 C CA . ASN A 1 90 ? 13.031 0.405 -3.092 1.00 96.25 90 ASN A CA 1
ATOM 660 C C . ASN A 1 90 ? 14.179 1.175 -3.753 1.00 96.25 90 ASN A C 1
ATOM 662 O O . ASN A 1 90 ? 14.158 2.407 -3.822 1.00 96.25 90 ASN A O 1
ATOM 666 N N . SER A 1 91 ? 15.157 0.454 -4.289 1.00 95.25 91 SER A N 1
ATOM 667 C CA . SER A 1 91 ? 16.381 1.057 -4.809 1.00 95.25 91 SER A CA 1
ATOM 668 C C . SER A 1 91 ? 16.791 0.506 -6.170 1.00 95.25 91 SER A C 1
ATOM 670 O O . SER A 1 91 ? 16.406 -0.581 -6.599 1.00 95.25 91 SER A O 1
ATOM 672 N N . SER A 1 92 ? 17.559 1.306 -6.900 1.00 93.81 92 SER A N 1
ATOM 673 C CA . SER A 1 92 ? 18.210 0.884 -8.128 1.00 93.81 92 SER A CA 1
ATOM 674 C C . SER A 1 92 ? 19.646 1.372 -8.145 1.00 93.81 92 SER A C 1
ATOM 676 O O . SER A 1 92 ? 19.885 2.570 -7.994 1.00 93.81 92 SER A O 1
ATOM 678 N N . ASN A 1 93 ? 20.602 0.467 -8.365 1.00 89.75 93 ASN A N 1
ATOM 679 C CA . ASN A 1 93 ? 22.035 0.788 -8.409 1.00 89.75 93 ASN A CA 1
ATOM 680 C C . ASN A 1 93 ? 22.499 1.625 -7.192 1.00 89.75 93 ASN A C 1
ATOM 682 O O . ASN 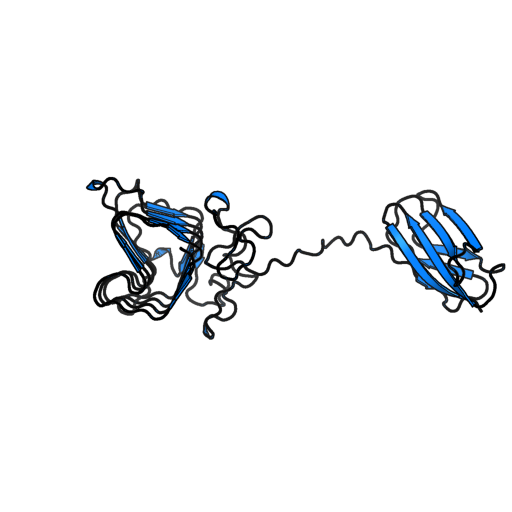A 1 93 ? 23.199 2.630 -7.327 1.00 89.75 93 ASN A O 1
ATOM 686 N N . GLY A 1 94 ? 22.024 1.255 -5.998 1.00 85.62 94 GLY A N 1
ATOM 687 C CA . GLY A 1 94 ? 22.345 1.936 -4.738 1.00 85.62 94 GLY A CA 1
ATOM 688 C C . GLY A 1 94 ? 21.720 3.325 -4.553 1.00 85.62 94 GLY A C 1
ATOM 689 O O . GLY A 1 94 ? 22.082 4.011 -3.603 1.00 85.62 94 GLY A O 1
ATOM 690 N N . SER A 1 95 ? 20.814 3.749 -5.438 1.00 88.75 95 SER A N 1
ATOM 691 C CA . SER A 1 95 ? 20.056 5.001 -5.316 1.00 88.75 95 SER A CA 1
ATOM 692 C C . SER A 1 95 ? 18.581 4.720 -5.053 1.00 88.75 95 SER A C 1
ATOM 694 O O . SER A 1 95 ? 18.048 3.724 -5.547 1.00 88.75 95 SER A O 1
ATOM 696 N N . ASP A 1 96 ? 17.905 5.617 -4.340 1.00 87.31 96 ASP A N 1
ATOM 697 C CA . ASP A 1 96 ? 16.460 5.527 -4.129 1.00 87.31 96 ASP A CA 1
ATOM 698 C C . ASP A 1 96 ? 15.736 5.668 -5.468 1.00 87.31 96 ASP A C 1
ATOM 700 O O . ASP A 1 96 ? 15.847 6.676 -6.167 1.00 87.31 96 ASP A O 1
ATOM 704 N N . GLN A 1 97 ? 15.034 4.610 -5.872 1.00 90.88 97 GLN A N 1
ATOM 705 C CA . GLN A 1 97 ? 14.359 4.573 -7.162 1.00 90.88 97 GLN A CA 1
ATOM 706 C C . GLN A 1 97 ? 13.135 3.669 -7.057 1.00 90.88 97 GLN A C 1
ATOM 708 O O . GLN A 1 97 ? 13.183 2.470 -7.340 1.00 90.88 97 GLN A O 1
ATOM 713 N N . GLN A 1 98 ? 12.026 4.265 -6.623 1.00 93.69 98 GLN A N 1
ATOM 714 C CA . GLN A 1 98 ? 10.798 3.531 -6.332 1.00 93.69 98 GLN A CA 1
ATOM 715 C C . GLN A 1 98 ? 10.175 2.944 -7.602 1.00 93.69 98 GLN A C 1
ATOM 717 O O . GLN A 1 98 ? 9.857 1.755 -7.663 1.00 93.69 98 GLN A O 1
ATOM 722 N N . ILE A 1 99 ? 10.010 3.784 -8.626 1.00 91.81 99 ILE A N 1
ATOM 723 C CA . ILE A 1 99 ? 9.217 3.480 -9.818 1.00 91.81 99 ILE A CA 1
ATOM 724 C C . ILE A 1 99 ? 9.868 4.128 -11.049 1.00 91.81 99 ILE A C 1
ATOM 726 O O . ILE A 1 99 ? 10.469 5.198 -10.952 1.00 91.81 99 ILE A O 1
ATOM 730 N N . ASN A 1 100 ? 9.727 3.499 -12.215 1.00 89.88 100 ASN A N 1
ATOM 731 C CA . ASN A 1 100 ? 9.981 4.116 -13.517 1.00 89.88 100 ASN A CA 1
ATOM 732 C C . ASN A 1 100 ? 8.861 3.725 -14.482 1.00 89.88 100 ASN A C 1
ATOM 734 O O . ASN A 1 100 ? 8.710 2.542 -14.799 1.00 89.88 100 ASN A O 1
ATOM 738 N N . LEU A 1 101 ? 8.075 4.710 -14.926 1.00 87.44 101 LEU A N 1
ATOM 739 C CA . LEU A 1 101 ? 6.954 4.496 -15.840 1.00 87.44 101 LEU A CA 1
ATOM 740 C C . LEU A 1 101 ? 7.225 5.164 -17.190 1.00 87.44 101 LEU A C 1
ATOM 742 O O . LEU A 1 101 ? 7.399 6.383 -17.268 1.00 87.44 101 LEU A O 1
ATOM 746 N N . LYS A 1 102 ? 7.203 4.375 -18.267 1.00 82.31 102 LYS A N 1
ATOM 747 C CA . LYS A 1 102 ? 7.410 4.828 -19.646 1.00 82.31 102 LYS A CA 1
ATOM 748 C C . LYS A 1 102 ? 6.172 4.583 -20.504 1.00 82.31 102 LYS A C 1
ATOM 750 O O . LYS A 1 102 ? 5.601 3.498 -20.499 1.00 82.31 102 LYS A O 1
ATOM 755 N N . GLY A 1 103 ? 5.773 5.583 -21.282 1.00 73.69 103 GLY A N 1
ATOM 756 C CA . GLY A 1 103 ? 4.637 5.486 -22.201 1.00 73.69 103 GLY A CA 1
ATOM 757 C C . GLY A 1 103 ? 3.984 6.842 -22.459 1.00 73.69 103 GLY A C 1
ATOM 758 O O . GLY A 1 103 ? 4.341 7.845 -21.840 1.00 73.69 103 GLY A O 1
ATOM 759 N N . GLY A 1 104 ? 3.054 6.885 -23.415 1.00 63.44 104 GLY A N 1
ATOM 760 C CA . GLY A 1 104 ? 2.319 8.101 -23.769 1.00 63.44 104 GLY A CA 1
ATOM 761 C C . GLY A 1 104 ? 1.204 8.465 -22.776 1.00 63.44 104 GLY A C 1
ATOM 762 O O . GLY A 1 104 ? 0.519 7.589 -22.252 1.00 63.44 104 GLY A O 1
ATOM 763 N N . ASN A 1 105 ? 0.990 9.776 -22.602 1.00 58.25 105 ASN A N 1
ATOM 764 C CA . ASN A 1 105 ? 0.048 10.436 -21.677 1.00 58.25 105 ASN A CA 1
ATOM 765 C C . ASN A 1 105 ? -1.303 9.757 -21.416 1.00 58.25 105 ASN A C 1
ATOM 767 O O . ASN A 1 105 ? -1.784 9.756 -20.292 1.00 58.25 105 ASN A O 1
ATOM 771 N N . SER A 1 106 ? -1.963 9.229 -22.446 1.00 64.50 106 SER A N 1
ATOM 772 C CA . SER A 1 106 ? -3.366 8.806 -22.355 1.00 64.50 106 SER A CA 1
ATOM 773 C C . SER A 1 106 ? -3.581 7.422 -21.738 1.00 64.50 106 SER A C 1
ATOM 775 O O . SER A 1 106 ? -4.721 6.963 -21.676 1.00 64.50 106 SER A O 1
ATOM 777 N N . HIS A 1 107 ? -2.513 6.727 -21.337 1.00 75.62 107 HIS A N 1
ATOM 778 C CA . HIS A 1 107 ? -2.588 5.311 -20.972 1.00 75.62 107 HIS A CA 1
ATOM 779 C C . HIS A 1 107 ? -1.909 4.947 -19.654 1.00 75.62 107 HIS A C 1
ATOM 781 O O . HIS A 1 107 ? -1.970 3.781 -19.279 1.00 75.62 107 HIS A O 1
ATOM 787 N N . ILE A 1 108 ? -1.299 5.900 -18.947 1.00 82.12 108 ILE A N 1
ATOM 788 C CA . ILE A 1 108 ? -0.746 5.674 -17.608 1.00 82.12 108 ILE A CA 1
ATOM 789 C C . ILE A 1 108 ? -1.561 6.496 -16.610 1.00 82.12 108 ILE A C 1
ATOM 791 O O . ILE A 1 108 ? -1.712 7.701 -16.792 1.00 82.12 108 ILE A O 1
ATOM 795 N N . SER A 1 109 ? -2.085 5.857 -15.563 1.00 85.31 109 SER A N 1
ATOM 796 C CA . SER A 1 109 ? -2.755 6.542 -14.451 1.00 85.31 109 SER A CA 1
ATOM 797 C C . SER A 1 109 ? -2.132 6.134 -13.122 1.00 85.31 109 SER A C 1
ATOM 799 O O . SER A 1 109 ? -1.990 4.941 -12.847 1.00 85.31 109 SER A O 1
ATOM 801 N N . PHE A 1 110 ? -1.800 7.116 -12.287 1.00 88.06 110 PHE A N 1
ATOM 802 C CA . PHE A 1 110 ? -1.178 6.892 -10.985 1.00 88.06 110 PHE A CA 1
ATOM 803 C C . PHE A 1 110 ? -1.900 7.720 -9.916 1.00 88.06 110 PHE A C 1
ATOM 805 O O . PHE A 1 110 ? -1.734 8.943 -9.847 1.00 88.06 110 PHE A O 1
ATOM 812 N N . THR A 1 111 ? -2.753 7.067 -9.126 1.00 90.88 111 THR A N 1
ATOM 813 C CA . THR A 1 111 ? -3.754 7.756 -8.295 1.00 90.88 111 THR A CA 1
ATOM 814 C C . THR A 1 111 ? -3.873 7.172 -6.895 1.00 90.88 111 THR A C 1
ATOM 816 O O . THR A 1 111 ? -3.933 5.956 -6.752 1.00 90.88 111 THR A O 1
ATOM 819 N N . ASN A 1 112 ? -4.007 8.009 -5.864 1.00 94.38 112 ASN A N 1
ATOM 820 C CA . ASN A 1 112 ? -4.171 7.552 -4.476 1.00 94.38 112 ASN A CA 1
ATOM 821 C C . ASN A 1 112 ? -3.057 6.586 -4.029 1.00 94.38 112 ASN A C 1
ATOM 823 O O . ASN A 1 112 ? -3.296 5.636 -3.295 1.00 94.38 112 ASN A O 1
ATOM 827 N N . CYS A 1 113 ? -1.833 6.791 -4.505 1.00 95.56 113 CYS A N 1
ATOM 828 C CA . CYS A 1 113 ? -0.666 6.008 -4.116 1.00 95.56 113 CYS A CA 1
ATOM 829 C C . CYS A 1 113 ? 0.219 6.800 -3.156 1.00 95.56 113 CYS A C 1
ATOM 831 O O . CYS A 1 113 ? 0.250 8.028 -3.199 1.00 95.56 113 CYS A O 1
ATOM 833 N N . ALA A 1 114 ? 0.995 6.098 -2.338 1.00 96.75 114 ALA A N 1
ATOM 834 C CA . ALA A 1 114 ? 1.983 6.700 -1.455 1.00 96.75 114 ALA A CA 1
ATOM 835 C C . ALA A 1 114 ? 3.386 6.249 -1.865 1.00 96.75 114 ALA A C 1
ATOM 837 O O . ALA A 1 114 ? 3.652 5.052 -1.978 1.00 96.75 114 ALA A O 1
ATOM 838 N N . VAL A 1 115 ? 4.281 7.195 -2.139 1.00 95.69 115 VAL A N 1
ATOM 839 C CA . VAL A 1 115 ? 5.599 6.892 -2.706 1.00 95.69 115 VAL A CA 1
ATOM 840 C C . VAL A 1 115 ? 6.670 7.672 -1.972 1.00 95.69 115 VAL A C 1
ATOM 842 O O . VAL A 1 115 ? 6.544 8.883 -1.813 1.00 95.69 115 VAL A O 1
ATOM 845 N N . GLN A 1 116 ? 7.727 6.980 -1.550 1.00 95.06 116 GLN A N 1
ATOM 846 C CA . GLN A 1 116 ? 8.906 7.635 -0.996 1.00 95.06 116 GLN A CA 1
ATOM 847 C C . GLN A 1 116 ? 9.523 8.578 -2.025 1.00 95.06 116 GLN A C 1
ATOM 849 O O . GLN A 1 116 ? 9.830 8.144 -3.137 1.00 95.06 116 GLN A O 1
ATOM 854 N N . ASP A 1 117 ? 9.729 9.833 -1.626 1.00 89.75 117 ASP A N 1
ATOM 855 C CA . ASP A 1 117 ? 10.357 10.866 -2.449 1.00 89.75 117 ASP A CA 1
ATOM 856 C C . ASP A 1 117 ? 9.734 10.934 -3.854 1.00 89.75 117 ASP A C 1
ATOM 858 O O . ASP A 1 117 ? 10.433 10.916 -4.870 1.00 89.75 117 ASP A O 1
ATOM 862 N N . ILE A 1 118 ? 8.396 10.982 -3.925 1.00 84.56 118 ILE A N 1
ATOM 863 C CA . ILE A 1 118 ? 7.642 10.896 -5.190 1.00 84.56 118 ILE A CA 1
ATOM 864 C C . ILE A 1 118 ? 8.093 11.937 -6.226 1.00 84.56 118 ILE A C 1
ATOM 866 O O . ILE A 1 118 ? 8.034 11.682 -7.426 1.00 84.56 118 ILE A O 1
ATOM 870 N N . ASP A 1 119 ? 8.607 13.080 -5.767 1.00 75.44 119 ASP A N 1
ATOM 871 C CA . ASP A 1 119 ? 9.136 14.162 -6.603 1.00 75.44 119 ASP A CA 1
ATOM 872 C C . ASP A 1 119 ? 10.367 13.744 -7.434 1.00 75.44 119 ASP A C 1
ATOM 874 O O . ASP A 1 119 ? 10.706 14.403 -8.416 1.00 75.44 119 ASP A O 1
ATOM 878 N N . GLN A 1 120 ? 11.042 12.654 -7.053 1.00 68.38 120 GLN A N 1
ATOM 879 C CA . GLN A 1 120 ? 12.186 12.070 -7.764 1.00 68.38 120 GLN A CA 1
ATOM 880 C C . GLN A 1 120 ? 11.783 10.940 -8.721 1.00 68.38 120 GLN A C 1
ATOM 882 O O . GLN A 1 120 ? 12.626 10.398 -9.441 1.00 68.38 120 GLN A O 1
ATOM 887 N N . VAL A 1 121 ? 10.507 10.554 -8.742 1.00 67.69 121 VAL A N 1
ATOM 888 C CA . VAL A 1 121 ? 10.031 9.475 -9.604 1.00 67.69 121 VAL A CA 1
ATOM 889 C C . VAL A 1 121 ? 9.905 9.977 -11.037 1.00 67.69 121 VAL A C 1
ATOM 891 O O . VAL A 1 121 ? 9.276 10.995 -11.326 1.00 67.69 121 VAL A O 1
ATOM 894 N N . ILE A 1 122 ? 10.486 9.216 -11.966 1.00 62.56 122 ILE A N 1
ATOM 895 C CA . ILE A 1 122 ? 10.362 9.473 -13.398 1.00 62.56 122 ILE A CA 1
ATOM 896 C C . ILE A 1 122 ? 8.997 8.955 -13.837 1.00 62.56 122 ILE A C 1
ATOM 898 O O . ILE A 1 122 ? 8.842 7.820 -14.296 1.00 62.56 122 ILE A O 1
ATOM 902 N N . PHE A 1 123 ? 7.991 9.802 -13.684 1.00 66.25 123 PHE A N 1
ATOM 903 C CA . PHE A 1 123 ? 6.768 9.650 -14.438 1.00 66.25 123 PHE A CA 1
ATOM 904 C C . PHE A 1 123 ? 7.062 10.201 -15.833 1.00 66.25 123 PHE A C 1
ATOM 906 O O . PHE A 1 123 ? 7.378 11.383 -15.996 1.00 66.25 123 PHE A O 1
ATOM 913 N N . GLY A 1 124 ? 6.908 9.380 -16.875 1.00 54.50 124 GLY A N 1
ATOM 914 C CA . GLY A 1 124 ? 6.473 9.939 -18.155 1.00 54.50 124 GLY A CA 1
ATOM 915 C C . GLY A 1 124 ? 5.287 10.878 -17.910 1.00 54.50 124 GLY A C 1
ATOM 916 O O . GLY A 1 124 ? 4.675 10.853 -16.848 1.00 54.50 124 GLY A O 1
ATOM 917 N N . SER A 1 125 ? 4.951 11.737 -18.856 1.00 51.78 125 SER A N 1
ATOM 918 C CA . SER A 1 125 ? 3.832 12.670 -18.722 1.00 51.78 125 SER A CA 1
ATOM 919 C C . SER A 1 125 ? 2.550 11.918 -18.272 1.00 51.78 125 SER A C 1
ATOM 921 O O . SER A 1 125 ? 1.956 11.192 -19.057 1.00 51.78 125 SER A O 1
ATOM 923 N N . THR A 1 126 ? 2.225 11.967 -16.977 1.00 60.81 126 THR A N 1
ATOM 924 C CA . THR A 1 126 ? 1.247 11.109 -16.281 1.00 60.81 126 THR A CA 1
ATOM 925 C C . THR A 1 126 ? 0.483 12.011 -15.334 1.00 60.81 126 THR A C 1
ATOM 927 O O . THR A 1 126 ? 1.081 12.858 -14.667 1.00 60.81 126 THR A O 1
ATOM 930 N N . GLU A 1 127 ? -0.831 11.847 -15.263 1.00 62.06 127 GLU A N 1
ATOM 931 C CA . GLU A 1 127 ? -1.640 12.616 -14.329 1.00 62.06 127 GLU A CA 1
ATOM 932 C C . GLU A 1 127 ? -1.504 12.016 -12.921 1.00 62.06 127 GLU A C 1
ATOM 934 O O . GLU A 1 127 ? -1.984 10.914 -12.641 1.00 62.06 127 GLU A O 1
ATOM 939 N N . LEU A 1 128 ? -0.801 12.732 -12.043 1.00 75.38 128 LEU A N 1
ATOM 940 C CA . LEU A 1 128 ? -0.672 12.391 -10.630 1.00 75.38 128 LEU A CA 1
ATOM 941 C C . LEU A 1 128 ? -1.869 12.966 -9.872 1.00 75.38 128 LEU A C 1
ATOM 943 O O . LEU A 1 128 ? -2.014 14.185 -9.786 1.00 75.38 128 LEU A O 1
ATOM 947 N N . HIS A 1 129 ? -2.706 12.106 -9.292 1.00 81.38 129 HIS A N 1
ATOM 948 C CA . HIS A 1 129 ? -3.874 12.544 -8.526 1.00 81.38 129 HIS A CA 1
ATOM 949 C C . HIS A 1 129 ? -3.886 11.957 -7.120 1.00 81.38 129 HIS A C 1
ATOM 951 O O . HIS A 1 129 ? -3.807 10.744 -6.951 1.00 81.38 129 HIS A O 1
ATOM 957 N N . ASN A 1 130 ? -4.049 12.820 -6.113 1.00 88.25 130 ASN A N 1
ATOM 958 C CA . ASN A 1 130 ? -4.225 12.429 -4.709 1.00 88.25 130 ASN A CA 1
ATOM 959 C C . ASN A 1 130 ? -3.119 11.500 -4.174 1.00 88.25 130 ASN A C 1
ATOM 961 O O . ASN A 1 130 ? -3.380 10.650 -3.327 1.00 88.25 130 ASN A O 1
ATOM 965 N N . ASN A 1 131 ? -1.897 11.631 -4.695 1.00 91.81 131 ASN A N 1
ATOM 966 C CA . ASN A 1 131 ? -0.763 10.835 -4.243 1.00 91.81 131 ASN A CA 1
ATOM 967 C C . ASN A 1 131 ? -0.095 11.480 -3.025 1.00 91.81 131 ASN A C 1
ATOM 969 O O . ASN A 1 131 ? -0.108 12.702 -2.871 1.00 91.81 131 ASN A O 1
ATOM 973 N N . ILE A 1 132 ? 0.513 10.646 -2.191 1.00 94.19 132 ILE A N 1
ATOM 974 C CA . ILE A 1 132 ? 1.201 11.038 -0.964 1.00 94.19 132 ILE A CA 1
ATOM 975 C C . ILE A 1 132 ? 2.706 10.920 -1.203 1.00 94.19 132 ILE A C 1
ATOM 977 O O . ILE A 1 132 ? 3.188 9.877 -1.652 1.00 94.19 132 ILE A O 1
ATOM 981 N N . ASN A 1 133 ? 3.445 11.986 -0.898 1.00 94.25 133 ASN A N 1
ATOM 982 C CA . ASN A 1 133 ? 4.899 11.934 -0.835 1.00 94.25 133 ASN A CA 1
ATOM 983 C C . ASN A 1 133 ? 5.310 11.419 0.546 1.00 94.25 133 ASN A C 1
ATOM 985 O O . ASN A 1 133 ? 4.964 12.046 1.545 1.00 94.25 133 ASN A O 1
ATOM 989 N N . LEU A 1 134 ? 6.008 10.287 0.597 1.00 96.12 134 LEU A N 1
ATOM 990 C CA . LEU A 1 134 ? 6.463 9.694 1.848 1.00 96.12 134 LEU A CA 1
ATOM 991 C C . LEU A 1 134 ? 7.908 10.085 2.159 1.00 96.12 134 LEU A C 1
ATOM 993 O O . LEU A 1 134 ? 8.764 10.096 1.274 1.00 96.12 134 LEU A O 1
ATOM 997 N N . ALA A 1 135 ? 8.198 10.305 3.437 1.00 95.94 135 ALA A N 1
ATOM 998 C CA . ALA A 1 135 ? 9.562 10.443 3.926 1.00 95.94 135 ALA A CA 1
ATOM 999 C C . ALA A 1 135 ? 10.323 9.097 3.878 1.00 95.94 135 ALA A C 1
ATOM 1001 O O . ALA A 1 135 ? 9.724 8.024 4.034 1.00 95.94 135 ALA A O 1
ATOM 1002 N N . PRO A 1 136 ? 11.663 9.122 3.741 1.00 94.44 136 PRO A N 1
ATOM 1003 C CA . PRO A 1 136 ? 12.499 7.916 3.692 1.00 94.44 136 PRO A CA 1
ATOM 1004 C C . PRO A 1 136 ? 12.653 7.205 5.045 1.00 94.44 136 PRO A C 1
ATOM 1006 O O . PRO A 1 136 ? 13.250 6.135 5.121 1.00 94.44 136 PRO A O 1
ATOM 1009 N N . VAL A 1 137 ? 12.136 7.778 6.134 1.00 96.25 137 VAL A N 1
ATOM 1010 C CA . VAL A 1 137 ? 12.202 7.197 7.481 1.00 96.25 137 VAL A CA 1
ATOM 1011 C C . VAL A 1 137 ? 10.803 6.751 7.900 1.00 96.25 137 VAL A C 1
ATOM 1013 O O . VAL A 1 137 ? 9.869 7.541 7.847 1.00 96.25 137 VAL A O 1
ATOM 1016 N N . ASN A 1 138 ? 10.658 5.494 8.338 1.00 96.75 138 ASN A N 1
ATOM 1017 C CA . ASN A 1 138 ? 9.351 4.896 8.648 1.00 96.75 138 ASN A CA 1
ATOM 1018 C C . ASN A 1 138 ? 8.542 5.701 9.674 1.00 96.75 138 ASN A C 1
ATOM 1020 O O . ASN A 1 138 ? 7.361 5.960 9.458 1.00 96.75 138 ASN A O 1
ATOM 1024 N N . ASP A 1 139 ? 9.197 6.074 10.775 1.00 95.25 139 ASP A N 1
ATOM 1025 C CA . ASP A 1 139 ? 8.563 6.704 11.939 1.00 95.25 139 ASP A CA 1
ATOM 1026 C C . ASP A 1 139 ? 8.494 8.237 11.831 1.00 95.25 139 ASP A C 1
ATOM 1028 O O . ASP A 1 139 ? 8.014 8.901 12.754 1.00 95.25 139 ASP A O 1
ATOM 1032 N N . ASP A 1 140 ? 8.963 8.814 10.721 1.00 96.69 140 ASP A N 1
ATOM 1033 C CA . ASP A 1 140 ? 8.775 10.234 10.427 1.00 96.69 140 ASP A CA 1
ATOM 1034 C C . ASP A 1 140 ? 7.277 10.538 10.242 1.00 96.69 140 ASP A C 1
ATOM 1036 O O . ASP A 1 140 ? 6.570 9.690 9.695 1.00 96.69 140 ASP A O 1
ATOM 1040 N N . PRO A 1 141 ? 6.752 11.700 10.674 1.00 94.50 141 PRO A N 1
ATOM 1041 C CA . PRO A 1 141 ? 5.342 12.048 10.476 1.00 94.50 141 PRO A CA 1
ATOM 1042 C C . PRO A 1 141 ? 4.847 11.921 9.028 1.00 94.50 141 PRO A C 1
ATOM 1044 O O . PRO A 1 141 ? 3.690 11.572 8.828 1.00 94.50 141 PRO A O 1
ATOM 1047 N N . GLU A 1 142 ? 5.716 12.151 8.040 1.00 95.12 142 GLU A N 1
ATOM 1048 C CA . GLU A 1 142 ? 5.410 11.965 6.616 1.00 95.12 142 GLU A CA 1
ATOM 1049 C C . GLU A 1 142 ? 5.861 10.592 6.087 1.00 95.12 142 GLU A C 1
ATOM 1051 O O . GLU A 1 142 ? 5.749 10.301 4.901 1.00 95.12 142 GLU A O 1
ATOM 1056 N N . GLY A 1 143 ? 6.405 9.724 6.935 1.00 96.62 143 GLY A N 1
ATOM 1057 C CA . GLY A 1 143 ? 6.757 8.349 6.603 1.00 96.62 143 GLY A CA 1
ATOM 1058 C C . GLY A 1 143 ? 5.529 7.440 6.448 1.00 96.62 143 GLY A C 1
ATOM 1059 O O . GLY A 1 143 ? 4.404 7.808 6.794 1.00 96.62 143 GLY A O 1
ATOM 1060 N N . PRO A 1 144 ? 5.717 6.203 5.955 1.00 96.94 144 PRO A N 1
ATOM 1061 C CA . PRO A 1 144 ? 4.625 5.238 5.821 1.00 96.94 144 PRO A CA 1
ATOM 1062 C C . PRO A 1 144 ? 4.026 4.811 7.165 1.00 96.94 144 PRO A C 1
ATOM 1064 O O . PRO A 1 144 ? 2.873 4.378 7.189 1.00 96.94 144 PRO A O 1
ATOM 1067 N N . GLN A 1 145 ? 4.767 4.935 8.276 1.00 97.19 145 GLN A N 1
ATOM 1068 C CA . GLN A 1 145 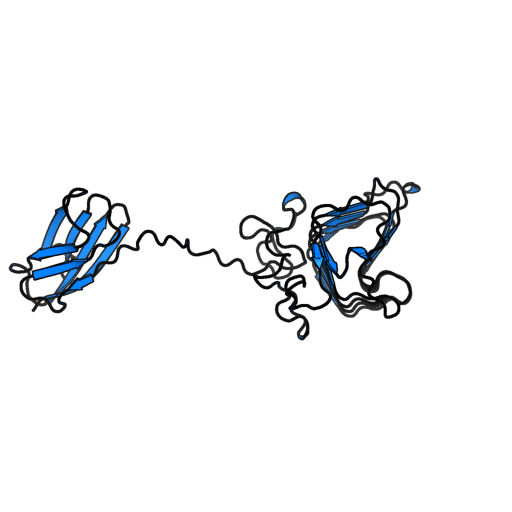? 4.313 4.564 9.619 1.00 97.19 145 GLN A CA 1
ATOM 1069 C C . GLN A 1 145 ? 3.858 3.092 9.696 1.00 97.19 145 GLN A C 1
ATOM 1071 O O . GLN A 1 145 ? 2.804 2.779 10.264 1.00 97.19 145 GLN A O 1
ATOM 1076 N N . PHE A 1 146 ? 4.647 2.180 9.112 1.00 97.00 146 PHE A N 1
ATOM 1077 C CA . PHE A 1 146 ? 4.466 0.738 9.288 1.00 97.00 146 PHE A CA 1
ATOM 1078 C C . PHE A 1 146 ? 4.692 0.350 10.751 1.00 97.00 146 PHE A C 1
ATOM 1080 O O . PHE A 1 146 ? 5.532 0.933 11.435 1.00 97.00 146 PHE A O 1
ATOM 1087 N N . THR A 1 147 ? 3.968 -0.659 11.230 1.00 95.31 147 THR A N 1
ATOM 1088 C CA . THR A 1 147 ? 3.999 -1.072 12.640 1.00 95.31 147 THR A CA 1
ATOM 1089 C C . THR A 1 147 ? 5.334 -1.669 13.082 1.00 95.31 147 THR A C 1
ATOM 1091 O O . THR A 1 147 ? 5.761 -1.398 14.199 1.00 95.31 147 THR A O 1
ATOM 1094 N N . ASP A 1 148 ? 5.961 -2.507 12.248 1.00 92.12 148 ASP A N 1
ATOM 1095 C CA . ASP A 1 148 ? 7.283 -3.091 12.522 1.00 92.12 148 ASP A CA 1
ATOM 1096 C C . ASP A 1 148 ? 7.930 -3.588 11.212 1.00 92.12 148 ASP A C 1
ATOM 1098 O O . ASP A 1 148 ? 7.927 -4.789 10.914 1.00 92.12 148 ASP A O 1
ATOM 1102 N N . PRO A 1 149 ? 8.471 -2.673 10.385 1.00 92.12 149 PRO A N 1
ATOM 1103 C CA . PRO A 1 149 ? 9.052 -3.037 9.095 1.00 92.12 149 PRO A CA 1
ATOM 1104 C C . PRO A 1 149 ? 10.328 -3.882 9.229 1.00 92.12 149 PRO A C 1
ATOM 1106 O O . PRO A 1 149 ? 10.650 -4.636 8.314 1.00 92.12 149 PRO A O 1
ATOM 1109 N N . VAL A 1 150 ? 11.035 -3.804 10.364 1.00 89.12 150 VAL A N 1
ATOM 1110 C CA . VAL A 1 150 ? 12.255 -4.590 10.624 1.00 89.12 150 VAL A CA 1
ATOM 1111 C C . VAL A 1 150 ? 11.920 -6.073 10.771 1.00 89.12 150 VAL A C 1
ATOM 1113 O O . VAL A 1 150 ? 12.641 -6.921 10.247 1.00 89.12 150 VAL A O 1
ATOM 1116 N N . SER A 1 151 ? 10.797 -6.390 11.419 1.00 87.81 151 SER A N 1
ATOM 1117 C CA . SER A 1 151 ? 10.289 -7.763 11.530 1.00 87.81 151 SER A CA 1
ATOM 1118 C C . SER A 1 151 ? 9.422 -8.197 10.337 1.00 87.81 151 SER A C 1
ATOM 1120 O O . SER A 1 151 ? 8.845 -9.283 10.363 1.00 87.81 151 SER A O 1
ATOM 1122 N N . GLY A 1 152 ? 9.304 -7.370 9.292 1.00 85.69 152 GLY A N 1
ATOM 1123 C CA . GLY A 1 152 ? 8.501 -7.670 8.105 1.00 85.69 152 GLY A CA 1
ATOM 1124 C C . GLY A 1 152 ? 6.990 -7.468 8.282 1.00 85.69 152 GLY A C 1
ATOM 1125 O O . GLY A 1 152 ? 6.207 -8.050 7.530 1.00 85.69 152 GLY A O 1
ATOM 1126 N N . ILE A 1 153 ? 6.564 -6.670 9.266 1.00 90.06 153 ILE A N 1
ATOM 1127 C CA . ILE A 1 153 ? 5.155 -6.364 9.535 1.00 90.06 153 ILE A CA 1
ATOM 1128 C C . ILE A 1 153 ? 4.820 -4.985 8.960 1.00 90.06 153 ILE A C 1
ATOM 1130 O O . ILE A 1 153 ? 5.135 -3.945 9.543 1.00 90.06 153 ILE A O 1
ATOM 1134 N N . PHE A 1 154 ? 4.122 -4.997 7.824 1.00 94.06 154 PHE A N 1
ATOM 1135 C CA . PHE A 1 154 ? 3.786 -3.800 7.044 1.00 94.06 154 PHE A CA 1
ATOM 1136 C C . PHE A 1 154 ? 2.319 -3.376 7.161 1.00 94.06 154 PHE A C 1
ATOM 1138 O O . PHE A 1 154 ? 1.796 -2.692 6.283 1.00 94.06 154 PHE A O 1
ATOM 1145 N N . THR A 1 155 ? 1.642 -3.769 8.241 1.00 94.19 155 THR A N 1
ATOM 1146 C CA . THR A 1 155 ? 0.392 -3.107 8.633 1.00 94.19 155 THR A CA 1
ATOM 1147 C C . THR A 1 155 ? 0.679 -1.664 9.041 1.00 94.19 155 THR A C 1
ATOM 1149 O O . THR A 1 155 ? 1.775 -1.355 9.512 1.00 94.19 155 THR A O 1
ATOM 1152 N N . LEU A 1 156 ? -0.297 -0.776 8.869 1.00 95.06 156 LEU A N 1
ATOM 1153 C CA . LEU A 1 156 ? -0.146 0.645 9.175 1.00 95.06 156 LEU A CA 1
ATOM 1154 C C . LEU A 1 156 ? -0.535 0.943 10.623 1.00 95.06 156 LEU A C 1
ATOM 1156 O O . LEU A 1 156 ? -1.473 0.358 11.173 1.00 95.06 156 LEU A O 1
ATOM 1160 N N . THR A 1 157 ? 0.163 1.891 11.244 1.00 93.38 157 THR A N 1
ATOM 1161 C CA . THR A 1 157 ? -0.323 2.498 12.486 1.00 93.38 157 THR A CA 1
ATOM 1162 C C . THR A 1 157 ? -1.415 3.527 12.182 1.00 93.38 157 THR A C 1
ATOM 1164 O O . THR A 1 157 ? -1.495 4.075 11.085 1.00 93.38 157 THR A O 1
ATOM 1167 N N . LYS A 1 158 ? -2.211 3.880 13.199 1.00 90.12 158 LYS A N 1
ATOM 1168 C CA . LYS A 1 158 ? -3.259 4.915 13.102 1.00 90.12 158 LYS A CA 1
ATOM 1169 C C . LYS A 1 158 ? -2.762 6.315 12.699 1.00 90.12 158 LYS A C 1
ATOM 1171 O O . LYS A 1 158 ? -3.585 7.184 12.443 1.00 90.12 158 LYS A O 1
ATOM 1176 N N . ASN A 1 159 ? -1.453 6.560 12.768 1.00 90.12 159 ASN A N 1
ATOM 1177 C CA . ASN A 1 159 ? -0.860 7.859 12.455 1.00 90.12 159 ASN A CA 1
ATOM 1178 C C . ASN A 1 159 ? -0.441 7.959 10.983 1.00 90.12 159 ASN A C 1
ATOM 1180 O O . ASN A 1 159 ? -0.053 9.035 10.548 1.00 90.12 159 ASN A O 1
ATOM 1184 N N . SER A 1 160 ? -0.483 6.855 10.231 1.00 95.75 160 SER A N 1
ATOM 1185 C CA . SER A 1 160 ? -0.093 6.860 8.826 1.00 95.75 160 SER A CA 1
ATOM 1186 C C . SER A 1 160 ? -1.041 7.715 7.990 1.00 95.75 160 SER A C 1
ATOM 1188 O O . SER A 1 160 ? -2.261 7.589 8.092 1.00 95.75 160 SER A O 1
ATOM 1190 N N . HIS A 1 161 ? -0.481 8.511 7.081 1.00 95.25 161 HIS A N 1
ATOM 1191 C CA . HIS A 1 161 ? -1.250 9.239 6.067 1.00 95.25 161 HIS A CA 1
ATOM 1192 C C . HIS A 1 161 ? -1.903 8.304 5.030 1.00 95.25 161 HIS A C 1
ATOM 1194 O O . HIS A 1 161 ? -2.774 8.726 4.272 1.00 95.25 161 HIS A O 1
ATOM 1200 N N . CYS A 1 162 ? -1.522 7.024 5.015 1.00 96.62 162 CYS A N 1
ATOM 1201 C CA . CYS A 1 162 ? -2.106 6.004 4.146 1.00 96.62 162 CYS A CA 1
ATOM 1202 C C . CYS A 1 162 ? -3.426 5.420 4.691 1.00 96.62 162 CYS A C 1
ATOM 1204 O O . CYS A 1 162 ? -4.087 4.669 3.978 1.00 96.62 162 CYS A O 1
ATOM 1206 N N . VAL A 1 163 ? -3.817 5.742 5.930 1.00 95.00 163 VAL A N 1
ATOM 1207 C CA . VAL A 1 163 ? -5.045 5.225 6.555 1.00 95.00 163 VAL A CA 1
ATOM 1208 C C . VAL A 1 163 ? -6.270 6.035 6.116 1.00 95.00 163 VAL A C 1
ATOM 1210 O O . VAL A 1 163 ? -6.300 7.251 6.287 1.00 95.00 163 VAL A O 1
ATOM 1213 N N . ASN A 1 164 ? -7.313 5.362 5.622 1.00 93.44 164 ASN A N 1
ATOM 1214 C CA . ASN A 1 164 ? -8.585 5.914 5.151 1.00 93.44 164 ASN A CA 1
ATOM 1215 C C . ASN A 1 164 ? -8.439 6.989 4.054 1.00 93.44 164 ASN A C 1
ATOM 1217 O O . ASN A 1 164 ? -9.223 7.941 4.003 1.00 93.44 164 ASN A O 1
ATOM 1221 N N . THR A 1 165 ? -7.440 6.860 3.175 1.00 94.00 165 THR A N 1
ATOM 1222 C CA . THR A 1 165 ? -7.142 7.843 2.111 1.00 94.00 165 THR A CA 1
ATOM 1223 C C . THR A 1 165 ? -7.175 7.276 0.688 1.00 94.00 165 THR A C 1
ATOM 1225 O O . THR A 1 165 ? -6.988 8.024 -0.279 1.00 94.00 165 THR A O 1
ATOM 1228 N N . GLY A 1 166 ? -7.439 5.978 0.524 1.00 95.12 166 GLY A N 1
ATOM 1229 C CA . GLY A 1 166 ? -7.549 5.350 -0.789 1.00 95.12 166 GLY A CA 1
ATOM 1230 C C . GLY A 1 166 ? -8.898 5.586 -1.481 1.00 95.12 166 GLY A C 1
ATOM 1231 O O . GLY A 1 166 ? -9.850 6.115 -0.905 1.00 95.12 166 GLY A O 1
ATOM 1232 N N . ASP A 1 167 ? -8.983 5.187 -2.749 1.00 95.25 167 ASP A N 1
ATOM 1233 C CA . ASP A 1 167 ? -10.211 5.225 -3.545 1.00 95.25 167 ASP A CA 1
ATOM 1234 C C . ASP A 1 167 ? -10.978 3.900 -3.441 1.00 95.25 167 ASP A C 1
ATOM 1236 O O . ASP A 1 167 ? -10.495 2.847 -3.858 1.00 95.25 167 ASP A O 1
ATOM 1240 N N . ASN A 1 168 ? -12.207 3.949 -2.931 1.00 95.88 168 ASN A N 1
ATOM 1241 C CA . ASN A 1 168 ? -13.075 2.776 -2.830 1.00 95.88 168 ASN A CA 1
ATOM 1242 C C . ASN A 1 168 ? -13.543 2.249 -4.194 1.00 95.88 168 ASN A C 1
ATOM 1244 O O . ASN A 1 168 ? -13.879 1.073 -4.302 1.00 95.88 168 ASN A O 1
ATOM 1248 N N . ASN A 1 169 ? -13.601 3.089 -5.233 1.00 95.19 169 ASN A N 1
ATOM 1249 C CA . ASN A 1 169 ? -14.184 2.705 -6.524 1.00 95.19 169 ASN A CA 1
ATOM 1250 C C . ASN A 1 169 ? -13.330 1.685 -7.286 1.00 95.19 169 ASN A C 1
ATOM 1252 O O . ASN A 1 169 ? -13.849 0.960 -8.134 1.00 95.19 169 ASN A O 1
ATOM 1256 N N . VAL A 1 170 ? -12.031 1.621 -6.984 1.00 92.56 170 VAL A N 1
ATOM 1257 C CA . VAL A 1 170 ? -11.100 0.649 -7.576 1.00 92.56 170 VAL A CA 1
ATOM 1258 C C . VAL A 1 170 ? -11.014 -0.654 -6.772 1.00 92.56 170 VAL A C 1
ATOM 1260 O O . VAL A 1 170 ? -10.417 -1.629 -7.234 1.00 92.56 170 VAL A O 1
ATOM 1263 N N . VAL A 1 171 ? -11.625 -0.709 -5.583 1.00 93.69 171 VAL A N 1
ATOM 1264 C CA . VAL A 1 171 ? -11.613 -1.893 -4.718 1.00 93.69 171 VAL A CA 1
ATOM 1265 C C . VAL A 1 171 ? -12.638 -2.906 -5.214 1.00 93.69 171 VAL A C 1
ATOM 1267 O O . VAL A 1 171 ? -13.841 -2.657 -5.225 1.00 93.69 171 VAL A O 1
ATOM 1270 N N . THR A 1 172 ? -12.153 -4.082 -5.606 1.00 91.56 172 THR A N 1
ATOM 1271 C CA . THR A 1 172 ? -13.003 -5.196 -6.063 1.00 91.56 172 THR A CA 1
ATOM 1272 C C . THR A 1 172 ? -12.971 -6.398 -5.124 1.00 91.56 172 THR A C 1
ATOM 1274 O O . THR A 1 172 ? -13.886 -7.222 -5.151 1.00 91.56 172 THR A O 1
ATOM 1277 N N . ASP A 1 173 ? -11.947 -6.502 -4.276 1.00 90.00 173 ASP A N 1
ATOM 1278 C CA . ASP A 1 173 ? -11.821 -7.569 -3.289 1.00 90.00 173 ASP A CA 1
ATOM 1279 C C . ASP A 1 173 ? -12.515 -7.213 -1.982 1.00 90.00 173 ASP A C 1
ATOM 1281 O O . ASP A 1 173 ? -12.368 -6.089 -1.499 1.00 90.00 173 ASP A O 1
ATOM 1285 N N . PRO A 1 174 ? -13.208 -8.180 -1.360 1.00 90.75 174 PRO A N 1
ATOM 1286 C CA . PRO A 1 174 ? -13.864 -7.948 -0.084 1.00 90.75 174 PRO A CA 1
ATOM 1287 C C . PRO A 1 174 ? -12.871 -7.857 1.078 1.00 90.75 174 PRO A C 1
ATOM 1289 O O . PRO A 1 174 ? -13.200 -7.236 2.082 1.00 90.75 174 PRO A O 1
ATOM 1292 N N . VAL A 1 175 ? -11.681 -8.459 0.955 1.00 90.25 175 VAL A N 1
ATOM 1293 C CA . VAL A 1 175 ? -10.695 -8.554 2.040 1.00 90.25 175 VAL A CA 1
ATOM 1294 C C . VAL A 1 175 ? -9.282 -8.167 1.602 1.00 90.25 175 VAL A C 1
ATOM 1296 O O . VAL A 1 175 ? -8.933 -8.301 0.427 1.00 90.25 175 VAL A O 1
ATOM 1299 N N . ASP A 1 176 ? -8.479 -7.691 2.551 1.00 94.19 176 ASP A N 1
ATOM 1300 C CA . ASP A 1 176 ? -7.052 -7.401 2.405 1.00 94.19 176 ASP A CA 1
ATOM 1301 C C . ASP A 1 176 ? -6.176 -8.672 2.443 1.00 94.19 176 ASP A C 1
ATOM 1303 O O . ASP A 1 176 ? -6.668 -9.800 2.537 1.00 94.19 176 ASP A O 1
ATOM 1307 N N . LEU A 1 177 ? -4.852 -8.496 2.378 1.00 89.12 177 LEU A N 1
ATOM 1308 C CA . LEU A 1 177 ? -3.894 -9.606 2.407 1.00 89.12 177 LEU A CA 1
ATOM 1309 C C . LEU A 1 177 ? -3.853 -10.363 3.754 1.00 89.12 177 LEU A C 1
ATOM 1311 O O . LEU A 1 177 ? -3.403 -11.507 3.798 1.00 89.12 177 LEU A O 1
ATOM 1315 N N . ALA A 1 178 ? -4.320 -9.755 4.847 1.00 89.12 178 ALA A N 1
ATOM 1316 C CA . ALA A 1 178 ? -4.446 -10.389 6.160 1.00 89.12 178 ALA A CA 1
ATOM 1317 C C . ALA A 1 178 ? -5.835 -11.026 6.389 1.00 89.12 178 ALA A C 1
ATOM 1319 O O . ALA A 1 178 ? -6.044 -11.684 7.409 1.00 89.12 178 ALA A O 1
ATOM 1320 N N . GLY A 1 179 ? -6.762 -10.881 5.436 1.00 89.25 179 GLY A N 1
ATOM 1321 C CA . GLY A 1 179 ? -8.122 -11.409 5.499 1.00 89.25 179 GLY A CA 1
ATOM 1322 C C . GLY A 1 179 ? -9.129 -10.503 6.215 1.00 89.25 179 GLY A C 1
ATOM 1323 O O . GLY A 1 179 ? -10.239 -10.957 6.487 1.00 89.25 179 GLY A O 1
ATOM 1324 N N . ASN A 1 180 ? -8.775 -9.254 6.523 1.00 89.12 180 ASN A N 1
ATOM 1325 C CA . ASN A 1 180 ? -9.707 -8.272 7.079 1.00 89.12 180 ASN A CA 1
ATOM 1326 C C . ASN A 1 180 ? -10.551 -7.647 5.968 1.00 89.12 180 ASN A C 1
ATOM 1328 O O . ASN A 1 180 ? -10.065 -7.522 4.847 1.00 89.12 180 ASN A O 1
ATOM 1332 N N . ASP A 1 181 ? -11.767 -7.188 6.278 1.00 91.88 181 ASP A N 1
ATOM 1333 C CA . ASP A 1 181 ? -12.592 -6.440 5.318 1.00 91.88 181 ASP A CA 1
ATOM 1334 C C . ASP A 1 181 ? -11.806 -5.260 4.743 1.00 91.88 181 ASP A C 1
ATOM 1336 O O . ASP A 1 181 ? -11.163 -4.525 5.491 1.00 91.88 181 ASP A O 1
ATOM 1340 N N . ARG A 1 182 ? -11.852 -5.085 3.418 1.00 92.88 182 ARG A N 1
ATOM 1341 C CA . ARG A 1 182 ? -10.982 -4.132 2.722 1.00 92.88 182 ARG A CA 1
ATOM 1342 C C . ARG A 1 182 ? -11.416 -2.677 2.865 1.00 92.88 182 ARG A C 1
ATOM 1344 O O . ARG A 1 182 ? -10.595 -1.789 2.748 1.00 92.88 182 ARG A O 1
ATOM 1351 N N . ILE A 1 183 ? -12.698 -2.415 3.080 1.00 92.00 183 ILE A N 1
ATOM 1352 C CA . ILE A 1 183 ? -13.182 -1.060 3.359 1.00 92.00 183 ILE A CA 1
ATOM 1353 C C . ILE A 1 183 ? -13.661 -1.052 4.801 1.00 92.00 183 ILE A C 1
ATOM 1355 O O . ILE A 1 183 ? -14.747 -1.546 5.108 1.00 92.00 183 ILE A O 1
ATOM 1359 N N . GLN A 1 184 ? -12.847 -0.477 5.678 1.00 84.75 184 GLN A N 1
ATOM 1360 C CA . GLN A 1 184 ? -13.179 -0.263 7.082 1.00 84.75 184 GLN A CA 1
ATOM 1361 C C . GLN A 1 184 ? -13.437 1.229 7.302 1.00 84.75 184 GLN A C 1
ATOM 1363 O O . GLN A 1 184 ? -12.931 2.068 6.574 1.00 84.75 184 GLN A O 1
ATOM 1368 N N . GLY A 1 185 ? -14.312 1.605 8.237 1.00 76.69 185 GLY A N 1
ATOM 1369 C CA . GLY A 1 185 ? -14.524 3.032 8.540 1.00 76.69 185 GLY A CA 1
ATOM 1370 C C . GLY A 1 185 ? -15.075 3.916 7.410 1.00 76.69 185 GLY A C 1
ATOM 1371 O O . GLY A 1 185 ? -15.175 5.125 7.610 1.00 76.69 185 GLY A O 1
ATOM 1372 N N . GLN A 1 186 ? -15.531 3.306 6.305 1.00 86.62 186 GLN A N 1
ATOM 1373 C CA . GLN A 1 186 ? -16.009 3.889 5.038 1.00 86.62 186 GLN A CA 1
ATOM 1374 C C . GLN A 1 186 ? -14.945 4.132 3.962 1.00 86.62 186 GLN A C 1
ATOM 1376 O O . GLN A 1 186 ? -15.358 4.338 2.822 1.00 86.62 186 GLN A O 1
ATOM 1381 N N . THR A 1 187 ? -13.643 4.061 4.248 1.00 92.88 187 THR A N 1
ATOM 1382 C CA . THR A 1 187 ? -12.602 4.322 3.239 1.00 92.88 187 THR A CA 1
ATOM 1383 C C . THR A 1 187 ? -11.482 3.292 3.320 1.00 92.88 187 THR A C 1
ATOM 1385 O O . THR A 1 187 ? -11.015 2.969 4.399 1.00 92.88 187 THR A O 1
ATOM 1388 N N . VAL A 1 188 ? -11.050 2.778 2.171 1.00 95.88 188 VAL A N 1
ATOM 1389 C CA . VAL A 1 188 ? -9.916 1.849 2.059 1.00 95.88 188 VAL A CA 1
ATOM 1390 C C . VAL A 1 188 ? -8.589 2.515 2.445 1.00 95.88 188 VAL A C 1
ATOM 1392 O O . VAL A 1 188 ? -8.341 3.679 2.104 1.00 95.88 188 VAL A O 1
ATOM 1395 N N . ASP A 1 189 ? -7.710 1.767 3.106 1.00 97.06 189 ASP A N 1
ATOM 1396 C CA . ASP A 1 189 ? -6.326 2.179 3.326 1.00 97.06 189 ASP A CA 1
ATOM 1397 C C . ASP A 1 189 ? -5.492 1.992 2.042 1.00 97.06 189 ASP A C 1
ATOM 1399 O O . ASP A 1 189 ? -5.697 1.072 1.246 1.00 97.06 189 ASP A O 1
ATOM 1403 N N . ILE A 1 190 ? -4.505 2.857 1.821 1.00 97.69 190 ILE A N 1
ATOM 1404 C CA . ILE A 1 190 ? -3.517 2.688 0.746 1.00 97.69 190 ILE A CA 1
ATOM 1405 C C . ILE A 1 190 ? -2.536 1.578 1.170 1.00 97.69 190 ILE A C 1
ATOM 1407 O O . ILE A 1 190 ? -1.992 1.619 2.268 1.00 97.69 190 ILE A O 1
ATOM 1411 N N . GLY A 1 191 ? -2.267 0.598 0.301 1.00 97.56 191 GLY A N 1
ATOM 1412 C CA . GLY A 1 191 ? -1.309 -0.500 0.524 1.00 97.56 191 GLY A CA 1
ATOM 1413 C C . GLY A 1 191 ? -1.938 -1.896 0.502 1.00 97.56 191 GLY A C 1
ATOM 1414 O O . GLY A 1 191 ? -3.094 -2.052 0.147 1.00 97.56 191 GLY A O 1
ATOM 1415 N N . ALA A 1 192 ? -1.195 -2.944 0.863 1.00 95.94 192 ALA A N 1
ATOM 1416 C CA . ALA A 1 192 ? -1.679 -4.337 0.827 1.00 95.94 192 ALA A CA 1
ATOM 1417 C C . ALA A 1 192 ? -2.546 -4.761 2.029 1.00 95.94 192 ALA A C 1
ATOM 1419 O O . ALA A 1 192 ? -3.229 -5.788 1.973 1.00 95.94 192 ALA A O 1
ATOM 1420 N N . TYR A 1 193 ? -2.517 -3.979 3.108 1.00 95.38 193 TYR A N 1
ATOM 1421 C CA . TYR A 1 193 ? -3.164 -4.271 4.387 1.00 95.38 193 TYR A CA 1
ATOM 1422 C C . TYR A 1 193 ? -4.084 -3.126 4.790 1.00 95.38 193 TYR A C 1
ATOM 1424 O O . TYR A 1 193 ? -3.788 -1.979 4.472 1.00 95.38 193 TYR A O 1
ATOM 1432 N N . GLU A 1 194 ? -5.161 -3.444 5.496 1.00 94.38 194 GLU A N 1
ATOM 1433 C CA . GLU A 1 194 ? -5.929 -2.469 6.262 1.00 94.38 194 GLU A CA 1
ATOM 1434 C C . GLU A 1 194 ? -5.330 -2.331 7.662 1.00 94.38 194 GLU A C 1
ATOM 1436 O O . GLU A 1 194 ? -4.886 -3.303 8.287 1.00 94.38 194 GLU A O 1
ATOM 1441 N N . SER A 1 195 ? -5.317 -1.108 8.173 1.00 90.69 195 SER A N 1
ATOM 1442 C CA . SER A 1 195 ? -5.059 -0.846 9.578 1.00 90.69 195 SER A CA 1
ATOM 1443 C C . SER A 1 195 ? -6.240 -1.318 10.432 1.00 90.69 195 SER A C 1
ATOM 1445 O O . SER A 1 195 ? -7.378 -1.378 9.963 1.00 90.69 195 SER A O 1
ATOM 1447 N N . PRO A 1 196 ? -6.013 -1.661 11.712 1.00 77.56 196 PRO A N 1
ATOM 1448 C CA . PRO A 1 196 ? -7.106 -2.017 12.599 1.00 77.56 196 PRO A CA 1
ATOM 1449 C C . PRO A 1 196 ? -8.086 -0.850 12.743 1.00 77.56 196 PRO A C 1
ATOM 1451 O O . PRO A 1 196 ? -7.793 0.146 13.412 1.00 77.56 196 PRO A O 1
ATOM 1454 N N . PHE A 1 197 ? -9.290 -1.000 12.195 1.00 68.38 197 PHE A N 1
ATOM 1455 C CA . PHE A 1 197 ? -10.376 -0.090 12.503 1.00 68.38 197 PHE A CA 1
ATOM 1456 C C . PHE A 1 197 ? -10.929 -0.407 13.891 1.00 68.38 197 PHE A C 1
ATOM 1458 O O . PHE A 1 197 ? -11.783 -1.274 14.089 1.00 68.38 197 PHE A O 1
ATOM 1465 N N . LEU A 1 198 ? -10.456 0.331 14.892 1.00 57.06 198 LEU A N 1
ATOM 1466 C CA . LEU A 1 198 ? -11.219 0.468 16.120 1.00 57.06 198 LEU A CA 1
ATOM 1467 C C . LEU A 1 198 ? -12.460 1.276 15.749 1.00 57.06 198 LEU A C 1
ATOM 1469 O O . LEU A 1 198 ? -12.350 2.478 15.513 1.00 57.06 198 LEU A O 1
ATOM 1473 N N . THR A 1 199 ? -13.642 0.649 15.727 1.00 48.53 199 THR A N 1
ATOM 1474 C CA . THR A 1 199 ? -14.885 1.415 15.847 1.00 48.53 199 THR A CA 1
ATOM 1475 C C . THR A 1 199 ? -14.681 2.307 17.054 1.00 48.53 199 THR A C 1
ATOM 1477 O O . THR A 1 199 ? -14.588 1.797 18.176 1.00 48.53 199 THR A O 1
ATOM 1480 N N . ALA A 1 200 ? -14.541 3.615 16.838 1.00 44.91 200 ALA A N 1
ATOM 1481 C CA . ALA A 1 200 ? -14.655 4.554 17.927 1.00 44.91 200 ALA A CA 1
ATOM 1482 C C . ALA A 1 200 ? -15.964 4.171 18.613 1.00 44.91 200 ALA A C 1
ATOM 1484 O O . ALA A 1 200 ? -17.032 4.280 18.010 1.00 44.91 200 ALA A O 1
ATOM 1485 N N . ILE A 1 201 ? -15.883 3.631 19.834 1.00 42.81 201 ILE A N 1
ATOM 1486 C CA . ILE A 1 201 ? -17.046 3.616 20.710 1.00 42.81 201 ILE A CA 1
ATOM 1487 C C . ILE A 1 201 ? -17.488 5.073 20.666 1.00 42.81 201 ILE A C 1
ATOM 1489 O O . ILE A 1 201 ? -16.637 5.919 20.971 1.00 42.81 201 ILE A O 1
ATOM 1493 N N . PRO A 1 202 ? -18.702 5.390 20.177 1.00 37.06 202 PRO A N 1
ATOM 1494 C CA . PRO A 1 202 ? -19.095 6.770 19.993 1.00 37.06 202 PRO A CA 1
ATOM 1495 C C . PRO A 1 202 ? -18.740 7.507 21.278 1.00 37.06 202 PRO A C 1
ATOM 1497 O O . PRO A 1 202 ? -19.141 7.102 22.367 1.00 37.06 202 PRO A O 1
ATOM 1500 N N . SER A 1 203 ? -17.899 8.536 21.161 1.00 43.47 203 SER A N 1
ATOM 1501 C CA . SER A 1 203 ? -17.433 9.330 22.303 1.00 43.47 203 SER A CA 1
ATOM 1502 C C . SER A 1 203 ? -18.581 10.085 22.975 1.00 43.47 203 SER A C 1
ATOM 1504 O O . SER A 1 203 ? -18.411 10.685 24.032 1.00 43.47 203 SER A O 1
ATOM 1506 N N . VAL A 1 204 ? -19.781 9.980 22.407 1.00 44.53 204 VAL A N 1
ATOM 1507 C CA . VAL A 1 204 ? -21.036 10.063 23.130 1.00 44.53 204 VAL A CA 1
ATOM 1508 C C . VAL A 1 204 ? -21.438 8.641 23.524 1.00 44.53 204 VAL A C 1
ATOM 1510 O O . VAL A 1 204 ? -22.221 7.988 22.835 1.00 44.53 204 VAL A O 1
ATOM 1513 N N . LEU A 1 205 ? -20.945 8.159 24.669 1.00 41.75 205 LEU A N 1
ATOM 1514 C CA . LEU A 1 205 ? -21.773 7.245 25.448 1.00 41.75 205 LEU A CA 1
ATOM 1515 C C . LEU A 1 205 ? -23.084 8.035 25.628 1.00 41.75 205 LEU A C 1
ATOM 1517 O O . LEU A 1 205 ? -23.004 9.125 26.208 1.00 41.75 205 LEU A O 1
ATOM 1521 N N . PRO A 1 206 ? -24.257 7.612 25.108 1.00 45.62 206 PRO A N 1
ATOM 1522 C CA . PRO A 1 206 ? -25.500 8.209 25.586 1.00 45.62 206 PRO A CA 1
ATOM 1523 C C . PRO A 1 206 ? -25.405 8.068 27.093 1.00 45.62 206 PRO A C 1
ATOM 1525 O O . PRO A 1 206 ? -25.184 6.935 27.518 1.00 45.62 206 PRO A O 1
ATOM 1528 N N . ALA A 1 207 ? -25.374 9.195 27.825 1.00 50.91 207 ALA A N 1
ATOM 1529 C CA . ALA A 1 207 ? -24.990 9.269 29.234 1.00 50.91 207 ALA A CA 1
ATOM 1530 C C . ALA A 1 207 ? -25.473 7.999 29.920 1.00 50.91 207 ALA A C 1
ATOM 1532 O O . ALA A 1 207 ? -26.682 7.813 30.060 1.00 50.91 207 ALA A O 1
ATOM 1533 N N . ALA A 1 208 ? -24.551 7.043 30.113 1.00 50.47 208 ALA A N 1
ATOM 1534 C CA . ALA A 1 208 ? -24.984 5.670 30.313 1.00 50.47 208 ALA A CA 1
ATOM 1535 C C . ALA A 1 208 ? -25.783 5.707 31.588 1.00 50.47 208 ALA A C 1
ATOM 1537 O O . ALA A 1 208 ? -25.207 6.067 32.608 1.00 50.47 208 ALA A O 1
ATOM 1538 N N . LEU A 1 209 ? -27.081 5.398 31.489 1.00 56.06 209 LEU A N 1
ATOM 1539 C CA . LEU A 1 209 ? -27.991 5.427 32.618 1.00 56.06 209 LEU A CA 1
ATOM 1540 C C . LEU A 1 209 ? -27.280 4.720 33.772 1.00 56.06 209 LEU A C 1
ATOM 1542 O O . LEU A 1 209 ? -27.031 3.510 33.730 1.00 56.06 209 LEU A O 1
ATOM 1546 N N . PHE A 1 210 ? -26.809 5.506 34.727 1.00 59.19 210 PHE A N 1
ATOM 1547 C CA . PHE A 1 210 ? -26.012 5.017 35.830 1.00 59.19 210 PHE A CA 1
ATOM 1548 C C . PHE A 1 210 ? -26.942 5.072 37.012 1.00 59.19 210 PHE A C 1
ATOM 1550 O O . PHE A 1 210 ? -27.381 6.147 37.389 1.00 59.19 210 PHE A O 1
ATOM 1557 N N . VAL A 1 211 ? -27.300 3.901 37.531 1.00 65.69 211 VAL A N 1
ATOM 1558 C CA . VAL A 1 211 ? -28.200 3.792 38.673 1.00 65.69 211 VAL A CA 1
ATOM 1559 C C . VAL A 1 211 ? -27.363 3.327 39.844 1.00 65.69 211 VAL A C 1
ATOM 1561 O O . VAL A 1 211 ? -26.903 2.185 39.871 1.00 65.69 211 VAL A O 1
ATOM 1564 N N . GLN A 1 212 ? -27.159 4.212 40.813 1.00 74.25 212 GLN A N 1
ATOM 1565 C CA . GLN A 1 212 ? -26.544 3.866 42.088 1.00 74.25 212 GLN A CA 1
ATOM 1566 C C . GLN A 1 212 ? -27.471 4.276 43.222 1.00 74.25 212 GLN A C 1
ATOM 1568 O O . GLN A 1 212 ? -27.960 5.401 43.253 1.00 74.25 212 GLN A O 1
ATOM 1573 N N . ALA A 1 213 ? -27.685 3.351 44.157 1.00 78.81 213 ALA A N 1
ATOM 1574 C CA . ALA A 1 213 ? -28.418 3.605 45.385 1.00 78.81 213 ALA A CA 1
ATOM 1575 C C . ALA A 1 213 ? -27.447 3.971 46.510 1.00 78.81 213 ALA A C 1
ATOM 1577 O O . ALA A 1 213 ? -26.525 3.200 46.792 1.00 78.81 213 ALA A O 1
ATOM 1578 N N . TYR A 1 214 ? -27.652 5.117 47.159 1.00 81.19 214 TYR A N 1
ATOM 1579 C CA . TYR A 1 214 ? -26.881 5.520 48.334 1.00 81.19 214 TYR A CA 1
ATOM 1580 C C . TYR A 1 214 ? -27.767 6.159 49.425 1.00 81.19 214 TYR A C 1
ATOM 1582 O O . TYR A 1 214 ? -28.707 6.880 49.102 1.00 81.19 214 TYR A O 1
ATOM 1590 N N . PRO A 1 215 ? -27.481 5.930 50.720 1.00 82.94 215 PRO A N 1
ATOM 1591 C CA . PRO A 1 215 ? -26.446 5.029 51.223 1.00 82.94 215 PRO A CA 1
ATOM 1592 C C . PRO A 1 215 ? -26.772 3.561 50.902 1.00 82.94 215 PRO A C 1
ATOM 1594 O O . PRO A 1 215 ? -27.927 3.178 50.765 1.00 82.94 215 PRO A O 1
ATOM 1597 N N . ASN A 1 216 ? -25.738 2.741 50.725 1.00 84.12 216 ASN A N 1
ATOM 1598 C CA . ASN A 1 216 ? -25.873 1.292 50.615 1.00 84.12 216 ASN A CA 1
ATOM 1599 C C . ASN A 1 216 ? -24.849 0.658 51.569 1.00 84.12 216 ASN A C 1
ATOM 1601 O O . ASN A 1 216 ? -23.653 0.722 51.275 1.00 84.12 216 ASN A O 1
ATOM 1605 N N . PRO A 1 217 ? -25.275 0.075 52.704 1.00 88.56 217 PRO A N 1
ATOM 1606 C CA . PRO A 1 217 ? -26.665 -0.238 53.068 1.00 88.56 217 PRO A CA 1
ATOM 1607 C C . PRO A 1 217 ? -27.549 0.980 53.400 1.00 88.56 217 PRO A C 1
ATOM 1609 O O . PRO A 1 217 ? -27.064 1.952 53.975 1.00 88.56 217 PRO A O 1
ATOM 1612 N N . ALA A 1 218 ? -28.836 0.901 53.056 1.00 88.94 218 ALA A N 1
ATOM 1613 C CA . ALA A 1 218 ? -29.874 1.890 53.359 1.00 88.94 218 ALA A CA 1
ATOM 1614 C C . ALA A 1 218 ? -30.721 1.449 54.563 1.00 88.94 218 ALA A C 1
ATOM 1616 O O . ALA A 1 218 ? -30.834 0.252 54.821 1.00 88.94 218 ALA A O 1
ATOM 1617 N N . THR A 1 219 ? -31.339 2.393 55.274 1.00 90.00 219 THR A N 1
ATOM 1618 C CA . THR A 1 219 ? -32.358 2.107 56.300 1.00 90.00 219 THR A CA 1
ATOM 1619 C C . THR A 1 219 ? -33.745 2.423 55.737 1.00 90.00 219 THR A C 1
ATOM 1621 O O . THR A 1 219 ? -34.352 1.601 55.050 1.00 90.00 219 THR A O 1
ATOM 1624 N N . ASP A 1 220 ? -34.210 3.652 55.921 1.00 89.25 220 ASP A N 1
ATOM 1625 C CA . ASP A 1 220 ? -35.567 4.078 55.577 1.00 89.25 220 ASP A CA 1
ATOM 1626 C C . ASP A 1 220 ? -35.631 4.834 54.259 1.00 89.25 220 ASP A C 1
ATOM 1628 O O . ASP A 1 220 ? -36.710 5.029 53.710 1.00 89.25 220 ASP A O 1
ATOM 1632 N N . ARG A 1 221 ? -34.483 5.261 53.723 1.00 89.06 221 ARG A N 1
ATOM 1633 C CA . ARG A 1 221 ? -34.402 6.029 52.479 1.00 89.06 221 ARG A CA 1
ATOM 1634 C C . ARG A 1 221 ? -33.161 5.645 51.682 1.00 89.06 221 ARG A C 1
ATOM 1636 O O . ARG A 1 221 ? -32.116 5.338 52.258 1.00 89.06 221 ARG A O 1
ATOM 1643 N N . ALA A 1 222 ? -33.274 5.689 50.359 1.00 88.56 222 ALA A N 1
ATOM 1644 C CA . ALA A 1 222 ? -32.146 5.577 49.441 1.00 88.56 222 ALA A CA 1
ATOM 1645 C C . ALA A 1 222 ? -32.287 6.602 48.316 1.00 88.56 222 ALA A C 1
ATOM 1647 O O . ALA A 1 222 ? -33.350 6.742 47.719 1.00 88.56 222 ALA A O 1
ATOM 1648 N N . THR A 1 223 ? -31.204 7.303 48.005 1.00 87.94 223 THR A N 1
ATOM 1649 C CA . THR A 1 223 ? -31.111 8.169 46.831 1.00 87.94 223 THR A CA 1
ATOM 1650 C C . THR A 1 223 ? -30.651 7.358 45.635 1.00 87.94 223 THR A C 1
ATOM 1652 O O . THR A 1 223 ? -29.682 6.607 45.737 1.00 87.94 223 THR A O 1
ATOM 1655 N N . ILE A 1 224 ? -31.332 7.537 44.511 1.00 87.62 224 ILE A N 1
ATOM 1656 C CA . ILE A 1 224 ? -30.997 6.970 43.215 1.00 87.62 224 ILE A CA 1
ATOM 1657 C C . ILE A 1 224 ? -30.476 8.089 42.332 1.00 87.62 224 ILE A C 1
ATOM 1659 O O . ILE A 1 224 ? -31.224 9.006 42.004 1.00 87.62 224 ILE A O 1
ATOM 1663 N N . ASP A 1 225 ? -29.202 8.006 41.963 1.00 84.06 225 ASP A N 1
ATOM 1664 C CA . ASP A 1 225 ? -28.662 8.796 40.858 1.00 84.06 225 ASP A CA 1
ATOM 1665 C C . ASP A 1 225 ? -29.135 8.173 39.541 1.00 84.06 225 ASP A C 1
ATOM 1667 O O . ASP A 1 225 ? -29.117 6.952 39.405 1.00 84.06 225 ASP A O 1
ATOM 1671 N N . MET A 1 226 ? -29.622 8.995 38.623 1.00 77.00 226 MET A N 1
ATOM 1672 C CA . MET A 1 226 ? -30.111 8.634 37.292 1.00 77.00 226 MET A CA 1
ATOM 1673 C C . MET A 1 226 ? -29.574 9.620 36.248 1.00 77.00 226 MET A C 1
ATOM 1675 O O . MET A 1 226 ? -30.230 9.882 35.238 1.00 77.00 226 MET A O 1
ATOM 1679 N N . ALA A 1 227 ? -28.394 10.203 36.488 1.00 71.44 227 ALA A N 1
ATOM 1680 C CA . ALA A 1 227 ? -27.736 11.078 35.529 1.00 71.44 227 ALA A CA 1
ATOM 1681 C C . ALA A 1 227 ? -27.769 10.470 34.112 1.00 71.44 227 ALA A C 1
ATOM 1683 O O . ALA A 1 227 ? -27.356 9.329 33.893 1.00 71.44 227 ALA A O 1
ATOM 1684 N N . GLY A 1 228 ? -28.293 11.243 33.157 1.00 67.19 228 GLY A N 1
ATOM 1685 C CA . GLY A 1 228 ? -28.453 10.824 31.762 1.00 67.19 228 GLY A CA 1
ATOM 1686 C C . GLY A 1 228 ? -29.884 10.521 31.309 1.00 67.19 228 GLY A C 1
ATOM 1687 O O . GLY A 1 228 ? -30.090 10.359 30.111 1.00 67.19 228 GLY A O 1
ATOM 1688 N N . THR A 1 229 ? -30.882 10.494 32.201 1.00 71.56 229 THR A N 1
ATOM 1689 C CA . THR A 1 229 ? -32.303 10.423 31.799 1.00 71.56 229 THR A CA 1
ATOM 1690 C C . THR A 1 229 ? -32.869 11.797 31.461 1.00 71.56 229 THR A C 1
ATOM 1692 O O . THR A 1 229 ? -32.727 12.729 32.252 1.00 71.56 229 THR A O 1
ATOM 1695 N N . THR A 1 230 ? -33.568 11.917 30.330 1.00 73.56 230 THR A N 1
ATOM 1696 C CA . THR A 1 230 ? -34.212 13.176 29.902 1.00 73.56 230 THR A CA 1
ATOM 1697 C C . THR A 1 230 ? -35.731 13.060 29.720 1.00 73.56 230 THR A C 1
ATOM 1699 O O . THR A 1 230 ? -36.429 14.075 29.686 1.0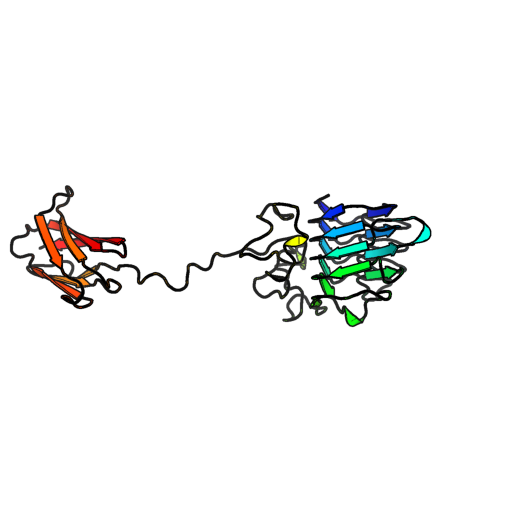0 73.56 230 THR A O 1
ATOM 1702 N N . GLY A 1 231 ? -36.263 11.834 29.638 1.00 82.50 231 GLY A N 1
ATOM 1703 C CA . GLY A 1 231 ? -37.686 11.541 29.429 1.00 82.50 231 GLY A CA 1
ATOM 1704 C C . GLY A 1 231 ? -38.453 11.097 30.685 1.00 82.50 231 GLY A C 1
AT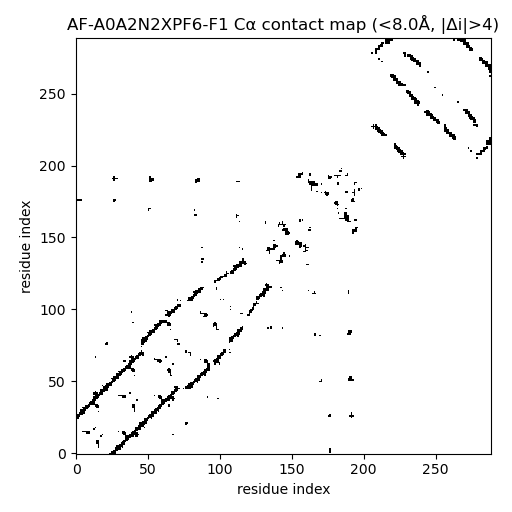OM 1705 O O . GLY A 1 231 ? -37.978 11.251 31.805 1.00 82.50 231 GLY A O 1
ATOM 1706 N N . PRO A 1 232 ? -39.670 10.550 30.542 1.00 86.75 232 PRO A N 1
ATOM 1707 C CA . PRO A 1 232 ? -40.367 9.883 31.639 1.00 86.75 232 PRO A CA 1
ATOM 1708 C C . PRO A 1 232 ? -39.587 8.658 32.134 1.00 86.75 232 PRO A C 1
ATOM 1710 O O . PRO A 1 232 ? -39.022 7.910 31.333 1.00 86.75 232 PRO A O 1
ATOM 1713 N N . VAL A 1 233 ? -39.592 8.429 33.445 1.00 90.25 233 VAL A N 1
ATOM 1714 C CA . VAL A 1 233 ? -38.844 7.336 34.080 1.00 90.25 233 VAL A CA 1
ATOM 1715 C C . VAL A 1 233 ? -39.760 6.530 34.988 1.00 90.25 233 VAL A C 1
ATOM 1717 O O . VAL A 1 233 ? -40.537 7.084 35.760 1.00 90.25 233 VAL A O 1
ATOM 1720 N N . ARG A 1 234 ? -39.636 5.205 34.935 1.00 91.19 234 ARG A N 1
ATOM 1721 C CA . ARG A 1 234 ? -40.271 4.273 35.868 1.00 91.19 234 ARG A CA 1
ATOM 1722 C C . ARG A 1 234 ? -39.230 3.687 36.805 1.00 91.19 234 ARG A C 1
ATOM 1724 O O . ARG A 1 234 ? -38.267 3.086 36.333 1.00 91.19 234 ARG A O 1
ATOM 1731 N N . VAL A 1 235 ? -39.465 3.787 38.108 1.00 92.12 235 VAL A N 1
ATOM 1732 C CA . VAL A 1 235 ? -38.634 3.175 39.149 1.00 92.12 235 VAL A CA 1
ATOM 1733 C C . VAL A 1 235 ? -39.420 2.066 39.844 1.00 92.12 235 VAL A C 1
ATOM 1735 O O . VAL A 1 235 ? -40.532 2.287 40.316 1.00 92.12 235 VAL A O 1
ATOM 1738 N N . GLU A 1 236 ? -38.849 0.867 39.904 1.00 94.19 236 GLU A N 1
ATOM 1739 C CA . GLU A 1 236 ? -39.429 -0.322 40.534 1.00 94.19 236 GLU A CA 1
ATOM 1740 C C . GLU A 1 236 ? -38.453 -0.884 41.575 1.00 94.19 236 GLU A C 1
ATOM 1742 O O . GLU A 1 236 ? -37.285 -1.120 41.273 1.00 94.19 236 GLU A O 1
ATOM 1747 N N . ILE A 1 237 ? -38.929 -1.137 42.792 1.00 93.38 237 ILE A N 1
ATOM 1748 C CA . ILE A 1 237 ? -38.192 -1.879 43.817 1.00 93.38 237 ILE A CA 1
ATOM 1749 C C . ILE A 1 237 ? -38.615 -3.340 43.724 1.00 93.38 237 ILE A C 1
ATOM 1751 O O . ILE A 1 237 ? -39.799 -3.652 43.825 1.00 93.38 237 ILE A O 1
ATOM 1755 N N . LEU A 1 238 ? -37.652 -4.233 43.542 1.00 93.19 238 LEU A N 1
ATOM 1756 C CA . LEU A 1 238 ? -37.837 -5.667 43.366 1.00 93.19 238 LEU A CA 1
ATOM 1757 C C . LEU A 1 238 ? -37.232 -6.426 44.551 1.00 93.19 238 LEU A C 1
ATOM 1759 O O . LEU A 1 238 ? -36.164 -6.062 45.052 1.00 93.19 238 LEU A O 1
ATOM 1763 N N . ASN A 1 239 ? -37.870 -7.523 44.957 1.00 91.06 239 ASN A N 1
ATOM 1764 C CA . ASN A 1 239 ? -37.260 -8.488 45.875 1.00 91.06 239 ASN A CA 1
ATOM 1765 C C . ASN A 1 239 ? -36.268 -9.421 45.145 1.00 91.06 239 ASN A C 1
ATOM 1767 O O . ASN A 1 239 ? -36.095 -9.359 43.927 1.00 91.06 239 ASN A O 1
ATOM 1771 N N . THR A 1 240 ? -35.633 -10.336 45.883 1.00 88.88 240 THR A N 1
ATOM 1772 C CA . THR A 1 240 ? -34.677 -11.316 45.328 1.00 88.88 240 THR A CA 1
ATOM 1773 C C . THR A 1 240 ? -35.297 -12.351 44.386 1.00 88.88 240 THR A C 1
ATOM 1775 O O . THR A 1 240 ? -34.563 -13.012 43.658 1.00 88.88 240 THR A O 1
ATOM 1778 N N . LEU A 1 241 ? -36.627 -12.477 44.370 1.00 89.75 241 LEU A N 1
ATOM 1779 C CA . LEU A 1 241 ? -37.379 -13.320 43.436 1.00 89.75 241 LEU A CA 1
ATOM 1780 C C . LEU A 1 241 ? -37.803 -12.551 42.171 1.00 89.75 241 LEU A C 1
ATOM 1782 O O . LEU A 1 241 ? -38.468 -13.116 41.308 1.00 89.75 241 LEU A O 1
ATOM 1786 N N . GLY A 1 242 ? -37.448 -11.264 42.060 1.00 83.88 242 GLY A N 1
ATOM 1787 C CA . GLY A 1 242 ? -37.826 -10.399 40.942 1.00 83.88 242 GLY A CA 1
ATOM 1788 C C . GLY A 1 242 ? -39.255 -9.849 41.012 1.00 83.88 242 GLY A C 1
ATOM 1789 O O . GLY A 1 242 ? -39.707 -9.235 40.047 1.00 83.88 242 GLY A O 1
ATOM 1790 N N . ALA A 1 243 ? -39.975 -10.035 42.123 1.00 89.81 243 ALA A N 1
ATOM 1791 C CA . ALA A 1 243 ? -41.311 -9.471 42.301 1.00 89.81 243 ALA A CA 1
ATOM 1792 C C . ALA A 1 243 ? -41.235 -7.982 42.670 1.00 89.81 243 ALA A C 1
ATOM 1794 O O . ALA A 1 243 ? -40.445 -7.600 43.535 1.00 89.81 243 ALA A O 1
ATOM 1795 N N . VAL A 1 244 ? -42.079 -7.158 42.040 1.00 93.88 244 VAL A N 1
ATOM 1796 C CA . VAL A 1 244 ? -42.191 -5.714 42.309 1.00 93.88 244 VAL A CA 1
ATOM 1797 C C . VAL A 1 244 ? -42.860 -5.488 43.665 1.00 93.88 244 VAL A C 1
ATOM 1799 O O . VAL A 1 244 ? -44.019 -5.846 43.850 1.00 93.88 244 VAL A O 1
ATOM 1802 N N . ILE A 1 245 ? -42.125 -4.888 44.600 1.00 93.12 245 ILE A N 1
ATOM 1803 C CA . ILE A 1 245 ? -42.598 -4.480 45.929 1.00 93.12 245 ILE A CA 1
ATOM 1804 C C . ILE A 1 245 ? -43.213 -3.077 45.861 1.00 93.12 245 ILE A C 1
ATOM 1806 O O . ILE A 1 245 ? -44.269 -2.827 46.432 1.00 93.12 245 ILE A O 1
ATOM 1810 N N . GLN A 1 246 ? -42.561 -2.163 45.140 1.00 93.06 246 GLN A N 1
ATOM 1811 C CA . GLN A 1 246 ? -42.996 -0.777 44.991 1.00 93.06 246 GLN A CA 1
ATOM 1812 C C . GLN A 1 246 ? -42.688 -0.283 43.581 1.00 93.06 246 GLN A C 1
ATOM 1814 O O . GLN A 1 246 ? -41.698 -0.693 42.976 1.00 93.06 246 GLN A O 1
ATOM 1819 N N . LYS A 1 247 ? -43.531 0.608 43.060 1.00 94.12 247 LYS A N 1
ATOM 1820 C CA . LYS A 1 247 ? -43.385 1.198 41.732 1.00 94.12 247 LYS A CA 1
ATOM 1821 C C . LYS A 1 247 ? -43.798 2.664 41.747 1.00 94.12 247 LYS A C 1
ATOM 1823 O O . LYS A 1 247 ? -44.860 2.992 42.270 1.00 94.12 247 LYS A O 1
ATOM 1828 N N . THR A 1 248 ? -43.001 3.499 41.090 1.00 91.81 248 THR A N 1
ATOM 1829 C CA . THR A 1 248 ? -43.256 4.931 40.928 1.00 91.81 248 THR A CA 1
ATOM 1830 C C . THR A 1 248 ? -42.933 5.353 39.497 1.00 91.81 248 THR A C 1
ATOM 1832 O O . THR A 1 248 ? -41.885 4.993 38.963 1.00 91.81 248 THR A O 1
ATOM 1835 N N . ASP A 1 249 ? -43.832 6.109 38.871 1.00 91.50 249 ASP A N 1
ATOM 1836 C CA . ASP A 1 249 ? -43.641 6.701 37.545 1.00 91.50 249 ASP A CA 1
ATOM 1837 C C . ASP A 1 249 ? -43.401 8.215 37.699 1.00 91.50 249 ASP A C 1
ATOM 1839 O O . ASP A 1 249 ? -44.142 8.895 38.410 1.00 91.50 249 ASP A O 1
ATOM 1843 N N . PHE A 1 250 ? -42.378 8.743 37.028 1.00 88.75 250 PHE A N 1
ATOM 1844 C CA . PHE A 1 250 ? -42.008 10.157 37.024 1.00 88.75 250 PHE A CA 1
ATOM 1845 C C . PHE A 1 250 ? -42.148 10.733 35.613 1.00 88.75 250 PHE A C 1
ATOM 1847 O O . PHE A 1 250 ? -41.597 10.196 34.650 1.00 88.75 250 PHE A O 1
ATOM 1854 N N . SER A 1 251 ? -42.874 11.844 35.483 1.00 86.81 251 SER A N 1
ATOM 1855 C CA . SER A 1 251 ? -42.979 12.592 34.225 1.00 86.81 251 SER A CA 1
ATOM 1856 C C . SER A 1 251 ? -41.666 13.308 33.894 1.00 86.81 251 SER A C 1
ATOM 1858 O O . SER A 1 251 ? -40.913 13.678 34.795 1.00 86.81 251 SER A O 1
ATOM 1860 N N . ALA A 1 252 ? -41.406 13.559 32.607 1.00 80.00 252 ALA A N 1
ATOM 1861 C CA . ALA A 1 252 ? -40.253 14.355 32.180 1.00 80.00 252 ALA A CA 1
ATOM 1862 C C . ALA A 1 252 ? -40.247 15.732 32.881 1.00 80.00 252 ALA A C 1
ATOM 1864 O O . ALA A 1 252 ? -41.274 16.411 32.917 1.00 80.00 252 ALA A O 1
ATOM 1865 N N . GLY A 1 253 ? -39.109 16.120 33.467 1.00 75.94 253 GLY A N 1
ATOM 1866 C CA . GLY A 1 253 ? -38.946 17.381 34.205 1.00 75.94 253 GLY A CA 1
ATOM 1867 C C . GLY A 1 253 ? -39.507 17.405 35.636 1.00 75.94 253 GLY A C 1
ATOM 1868 O O . GLY A 1 253 ? -39.377 18.422 36.309 1.00 75.94 253 GLY A O 1
ATOM 1869 N N . ALA A 1 254 ? -40.110 16.314 36.124 1.00 76.31 254 ALA A N 1
ATOM 1870 C CA . ALA A 1 254 ? -40.630 16.215 37.496 1.00 76.31 254 ALA A CA 1
ATOM 1871 C C . ALA A 1 254 ? -39.578 15.767 38.530 1.00 76.31 254 ALA A C 1
ATOM 1873 O O . ALA A 1 254 ? -39.895 15.596 39.707 1.00 76.31 254 ALA A O 1
ATOM 1874 N N . TYR A 1 255 ? -38.347 15.527 38.089 1.00 74.62 255 TYR A N 1
ATOM 1875 C CA . TYR A 1 255 ? -37.254 14.999 38.888 1.00 74.62 255 TYR A CA 1
ATOM 1876 C C . TYR A 1 255 ? -35.933 15.624 38.415 1.00 74.62 255 TYR A C 1
ATOM 1878 O O . TYR A 1 255 ? -35.793 15.973 37.243 1.00 74.62 255 TYR A O 1
ATOM 1886 N N . ASP A 1 256 ? -34.985 15.798 39.335 1.00 73.62 256 ASP A N 1
ATOM 1887 C CA . ASP A 1 256 ? -33.594 16.117 38.993 1.00 73.62 256 ASP A CA 1
ATOM 1888 C C . ASP A 1 256 ? -32.853 14.809 38.656 1.00 73.62 256 ASP A C 1
ATOM 1890 O O . ASP A 1 256 ? -33.406 13.722 38.791 1.00 73.62 256 ASP A O 1
ATOM 1894 N N . SER A 1 257 ? -31.572 14.867 38.305 1.00 74.88 257 SER A N 1
ATOM 1895 C CA . SER A 1 257 ? -30.688 13.702 38.143 1.00 74.88 257 SER A CA 1
ATOM 1896 C C . SER A 1 257 ? -30.683 12.726 39.333 1.00 74.88 257 SER A C 1
ATOM 1898 O O . SER A 1 257 ? -30.157 11.627 39.202 1.00 74.88 257 SER A O 1
ATOM 1900 N N . LYS A 1 258 ? -31.273 13.086 40.483 1.00 84.94 258 LYS A N 1
ATOM 1901 C CA . LYS A 1 258 ? -31.370 12.269 41.696 1.00 84.94 258 LYS A CA 1
ATOM 1902 C C . LYS A 1 258 ? -32.797 12.212 42.230 1.00 84.94 258 LYS A C 1
ATOM 1904 O O . LYS A 1 258 ? -33.453 13.241 42.375 1.00 84.94 258 LYS A O 1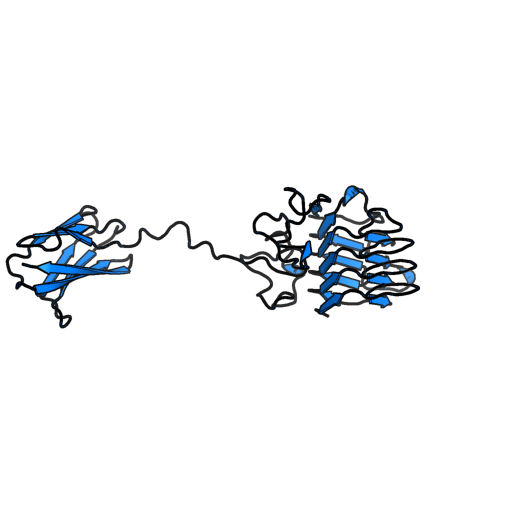
ATOM 1909 N N . ILE A 1 259 ? -33.245 11.013 42.601 1.00 87.12 259 ILE A N 1
ATOM 1910 C CA . ILE A 1 259 ? -34.542 10.777 43.250 1.00 87.12 259 ILE A CA 1
ATOM 1911 C C . ILE A 1 259 ? -34.330 10.086 44.583 1.00 87.12 259 ILE A C 1
ATOM 1913 O O . ILE A 1 259 ? -33.605 9.100 44.673 1.00 87.12 259 ILE A O 1
ATOM 1917 N N . GLU A 1 260 ? -35.014 10.561 45.616 1.00 87.94 260 GLU A N 1
ATOM 1918 C CA . GLU A 1 260 ? -35.038 9.884 46.900 1.00 87.94 260 GLU A CA 1
ATOM 1919 C C . GLU A 1 260 ? -36.239 8.940 47.005 1.00 87.94 260 GLU A C 1
ATOM 1921 O O . GLU A 1 260 ? -37.391 9.341 46.837 1.00 87.94 260 GLU A O 1
ATOM 1926 N N . LEU A 1 261 ? -35.962 7.671 47.290 1.00 89.00 261 LEU A N 1
ATOM 1927 C CA . LEU A 1 261 ? -36.958 6.633 47.507 1.00 89.00 261 LEU A CA 1
ATOM 1928 C C . LEU A 1 261 ? -37.155 6.412 49.003 1.00 89.00 261 LEU A C 1
ATOM 1930 O O . LEU A 1 261 ? -36.181 6.232 49.737 1.00 89.00 261 LEU A O 1
ATOM 1934 N N . SER A 1 262 ? -38.416 6.369 49.438 1.00 89.94 262 SER A N 1
ATOM 1935 C CA . SER A 1 262 ? -38.754 5.804 50.744 1.00 89.94 262 SER A CA 1
ATOM 1936 C C . SER A 1 262 ? -38.642 4.289 50.670 1.00 89.94 262 SER A C 1
ATOM 1938 O O . SER A 1 262 ? -39.136 3.664 49.732 1.00 89.94 262 SER A O 1
ATOM 1940 N N . LEU A 1 263 ? -37.979 3.721 51.666 1.00 90.12 263 LEU A N 1
ATOM 1941 C CA . LEU A 1 263 ? -37.874 2.296 51.889 1.00 90.12 263 LEU A CA 1
ATOM 1942 C C . LEU A 1 263 ? -38.599 1.865 53.168 1.00 90.12 263 LEU A C 1
ATOM 1944 O O . LEU A 1 263 ? -38.522 0.689 53.483 1.00 90.12 263 LEU A O 1
ATOM 1948 N N . GLU A 1 264 ? -39.259 2.752 53.920 1.00 90.19 264 GLU A N 1
ATOM 1949 C CA . GLU A 1 264 ? -39.844 2.474 55.252 1.00 90.19 264 GLU A CA 1
ATOM 1950 C C . GLU A 1 264 ? -40.664 1.172 55.300 1.00 90.19 264 GLU A C 1
ATOM 1952 O O . GLU A 1 264 ? -40.423 0.327 56.157 1.00 90.19 264 GLU A O 1
ATOM 1957 N N . GLU A 1 265 ? -41.529 0.956 54.306 1.00 89.19 265 GLU A N 1
ATOM 1958 C CA . GLU A 1 265 ? -42.414 -0.218 54.192 1.00 89.19 265 GLU A CA 1
ATOM 1959 C C . GLU A 1 265 ? -41.771 -1.423 53.471 1.00 89.19 265 GLU A C 1
ATOM 1961 O O . GLU A 1 265 ? -42.410 -2.449 53.225 1.00 89.19 265 GLU A O 1
ATOM 1966 N N . ILE A 1 266 ? -40.499 -1.313 53.085 1.00 90.12 266 ILE A N 1
ATOM 1967 C CA . ILE A 1 266 ? -39.754 -2.373 52.402 1.00 90.12 266 ILE A CA 1
ATOM 1968 C C . ILE A 1 266 ? -39.100 -3.281 53.456 1.00 90.12 266 ILE A C 1
ATOM 1970 O O . ILE A 1 266 ? -38.437 -2.771 54.355 1.00 90.12 266 ILE A O 1
ATOM 1974 N N . PRO A 1 267 ? -39.214 -4.619 53.370 1.00 88.62 267 PRO A N 1
ATOM 1975 C CA . PRO A 1 267 ? -38.538 -5.519 54.306 1.00 88.62 267 PRO A CA 1
ATOM 1976 C C . PRO A 1 267 ? -37.006 -5.414 54.248 1.00 88.62 267 PRO A C 1
ATOM 1978 O O . PRO A 1 267 ? -36.430 -5.221 53.173 1.00 88.62 267 PRO A O 1
ATOM 1981 N N . SER A 1 268 ? -36.334 -5.617 55.385 1.00 90.94 268 SER A N 1
ATOM 1982 C CA . SER A 1 268 ? -34.871 -5.729 55.438 1.00 90.94 268 SER A CA 1
ATOM 1983 C C . SER A 1 268 ? -34.375 -6.893 54.574 1.00 90.94 268 SER A C 1
ATOM 1985 O O . SER A 1 268 ? -34.954 -7.981 54.562 1.00 90.94 268 SER A O 1
ATOM 1987 N N . GLY A 1 269 ? -33.279 -6.679 53.849 1.00 88.56 269 GLY A N 1
ATOM 1988 C CA . GLY A 1 269 ? -32.732 -7.656 52.914 1.00 88.56 269 GLY A CA 1
ATOM 1989 C C . GLY A 1 269 ? -32.103 -7.021 51.678 1.00 88.56 269 GLY A C 1
ATOM 1990 O O . GLY A 1 269 ? -31.904 -5.812 51.588 1.00 88.56 269 GLY A O 1
ATOM 1991 N N . THR A 1 270 ? -31.751 -7.858 50.702 1.00 91.38 270 THR A N 1
ATOM 1992 C CA . THR A 1 270 ? -31.298 -7.368 49.392 1.00 91.38 270 THR A CA 1
ATOM 1993 C C . THR A 1 270 ? -32.507 -7.033 48.527 1.00 91.38 270 THR A C 1
ATOM 1995 O O . THR A 1 270 ? -33.359 -7.890 48.304 1.00 91.38 270 THR A O 1
ATOM 1998 N N . ILE A 1 271 ? -32.530 -5.815 47.998 1.00 93.06 271 ILE A N 1
ATOM 1999 C CA . ILE A 1 271 ? -33.502 -5.350 47.010 1.00 93.06 271 ILE A CA 1
ATOM 2000 C C . ILE A 1 271 ? -32.783 -4.922 45.729 1.00 93.06 271 ILE A C 1
ATOM 2002 O O . ILE A 1 271 ? -31.600 -4.560 45.740 1.00 93.06 271 ILE A O 1
ATOM 2006 N N . PHE A 1 272 ? -33.511 -4.948 44.618 1.00 92.25 272 PHE A N 1
ATOM 2007 C CA . PHE A 1 272 ? -33.046 -4.432 43.336 1.00 92.25 272 PHE A CA 1
ATOM 2008 C C . PHE A 1 272 ? -33.912 -3.255 42.912 1.00 92.25 272 PHE A C 1
ATOM 2010 O O . PHE A 1 272 ? -35.132 -3.343 42.929 1.00 92.25 272 PHE A O 1
ATOM 2017 N N . ILE A 1 273 ? -33.287 -2.156 42.521 1.00 92.00 273 ILE A N 1
ATOM 2018 C CA . ILE A 1 273 ? -33.962 -0.934 42.096 1.00 92.00 273 ILE A CA 1
ATOM 2019 C C . ILE A 1 273 ? -33.798 -0.840 40.590 1.00 92.00 273 ILE A C 1
ATOM 2021 O O . ILE A 1 273 ? -32.697 -0.614 40.090 1.00 92.00 273 ILE A O 1
ATOM 2025 N N . LYS A 1 274 ? -34.886 -1.089 39.872 1.00 90.94 274 LYS A N 1
ATOM 2026 C CA . LYS A 1 274 ? -34.948 -1.104 38.418 1.00 90.94 274 LYS A CA 1
ATOM 2027 C C . LYS A 1 274 ? -35.481 0.231 37.916 1.00 90.94 274 LYS A C 1
ATOM 2029 O O . LYS A 1 274 ? -36.570 0.646 38.291 1.00 90.94 274 LYS A O 1
ATOM 2034 N N . VAL A 1 275 ? -34.730 0.865 37.031 1.00 89.44 275 VAL A N 1
ATOM 2035 C CA . VAL A 1 275 ? -35.072 2.124 36.372 1.00 89.44 275 VAL A CA 1
ATOM 2036 C C . VAL A 1 275 ? -35.286 1.837 34.892 1.00 89.44 275 VAL A C 1
ATOM 2038 O O . VAL A 1 275 ? -34.431 1.219 34.261 1.00 89.44 275 VAL A O 1
ATOM 2041 N N . SER A 1 276 ? -36.435 2.231 34.346 1.00 88.50 276 SER A N 1
ATOM 2042 C CA . SER A 1 276 ? -36.768 2.090 32.923 1.00 88.50 276 SER A CA 1
ATOM 2043 C C . SER A 1 276 ? -37.107 3.455 32.332 1.00 88.50 276 SER A C 1
ATOM 2045 O O . SER A 1 276 ? -37.987 4.141 32.852 1.00 88.50 276 SER A O 1
ATOM 2047 N N . SER A 1 277 ? -36.439 3.829 31.247 1.00 86.12 277 SER A N 1
ATOM 2048 C CA . SER A 1 277 ? -36.648 5.082 30.517 1.00 86.12 277 SER A CA 1
ATOM 2049 C C . SER A 1 277 ? -36.481 4.871 29.005 1.00 86.12 277 SER A C 1
ATOM 2051 O O . SER A 1 277 ? -36.223 3.753 28.551 1.00 86.12 277 SER A O 1
ATOM 2053 N N . SER A 1 278 ? -36.626 5.935 28.210 1.00 79.69 278 SER A N 1
ATOM 2054 C CA . SER A 1 278 ? -36.333 5.919 26.765 1.00 79.69 278 SER A CA 1
ATOM 2055 C C . SER A 1 278 ? -34.869 5.601 26.449 1.00 79.69 278 SER A C 1
ATOM 2057 O O . SER A 1 278 ? -34.571 5.050 25.395 1.00 79.69 278 SER A O 1
ATOM 2059 N N . GLU A 1 279 ? -33.963 5.928 27.366 1.00 77.44 279 GLU A N 1
ATOM 2060 C CA . GLU A 1 279 ? -32.520 5.701 27.265 1.00 77.44 279 GLU A CA 1
ATOM 2061 C C . GLU A 1 279 ? -32.119 4.266 27.654 1.00 77.44 279 GLU A C 1
ATOM 2063 O O . GLU A 1 279 ? -30.979 3.854 27.434 1.00 77.44 279 GLU A O 1
ATOM 2068 N N . GLY A 1 280 ? -33.052 3.482 28.205 1.00 76.81 280 GLY A N 1
ATOM 2069 C CA . GLY A 1 280 ? -32.878 2.058 28.464 1.00 76.81 280 GLY A CA 1
ATOM 2070 C C . GLY A 1 280 ? -33.334 1.617 29.852 1.00 76.81 280 GLY A C 1
ATOM 2071 O O . GLY A 1 280 ? -34.071 2.301 30.559 1.00 76.81 280 GLY A O 1
ATOM 2072 N N . LEU A 1 281 ? -32.897 0.418 30.235 1.00 84.56 281 LEU A N 1
ATOM 2073 C CA . LEU A 1 281 ? -33.237 -0.224 31.502 1.00 84.56 281 LEU A CA 1
ATOM 2074 C C . LEU A 1 281 ? -31.967 -0.501 32.300 1.00 84.56 281 LEU A C 1
ATOM 2076 O O . LEU A 1 281 ? -31.005 -1.070 31.778 1.00 84.56 281 LEU A O 1
ATOM 2080 N N . LYS A 1 282 ? -31.975 -0.134 33.581 1.00 86.06 282 LYS A N 1
ATOM 2081 C CA . LYS A 1 282 ? -30.862 -0.366 34.508 1.00 86.06 282 LYS A CA 1
ATOM 2082 C C . LYS A 1 282 ? -31.352 -0.853 35.854 1.00 86.06 282 LYS A C 1
ATOM 2084 O O . LYS A 1 282 ? -32.480 -0.583 36.248 1.00 86.06 282 LYS A O 1
ATOM 2089 N N . ILE A 1 283 ? -30.499 -1.595 36.550 1.00 87.44 283 ILE A N 1
ATOM 2090 C CA . ILE A 1 283 ? -30.810 -2.185 37.849 1.00 87.44 283 ILE A CA 1
ATOM 2091 C C . ILE A 1 283 ? -29.651 -1.901 38.801 1.00 87.44 283 ILE A C 1
ATOM 2093 O O . ILE A 1 283 ? -28.505 -2.213 38.485 1.00 87.44 283 ILE A O 1
ATOM 2097 N N . ALA A 1 284 ? -29.960 -1.359 39.974 1.00 88.00 284 ALA A N 1
ATOM 2098 C CA . ALA A 1 284 ? -29.024 -1.192 41.077 1.00 88.00 284 ALA A CA 1
ATOM 2099 C C . ALA A 1 284 ? -29.359 -2.154 42.216 1.00 88.00 284 ALA A C 1
ATOM 2101 O O . ALA A 1 284 ? -30.520 -2.331 42.574 1.00 88.00 284 ALA A O 1
ATOM 2102 N N . LYS A 1 285 ? -28.340 -2.753 42.830 1.00 90.31 285 LYS A N 1
ATOM 2103 C CA . LYS A 1 285 ? -28.505 -3.527 44.064 1.00 90.31 285 LYS A CA 1
ATOM 2104 C C . LYS A 1 285 ? -28.412 -2.592 45.270 1.00 90.31 285 LYS A C 1
ATOM 2106 O O . LYS A 1 285 ? -27.439 -1.851 45.389 1.00 90.31 285 LYS A O 1
ATOM 2111 N N . CYS A 1 286 ? -29.356 -2.696 46.201 1.00 89.69 286 CYS A N 1
ATOM 2112 C CA . CYS A 1 286 ? -29.314 -2.019 47.496 1.00 89.69 286 CYS A CA 1
ATOM 2113 C C . CYS A 1 286 ? -29.559 -3.036 48.620 1.00 89.69 286 CYS A C 1
ATOM 2115 O O . CYS A 1 286 ? -30.350 -3.968 48.470 1.00 89.69 286 CYS A O 1
ATOM 2117 N N . VAL A 1 287 ? -28.852 -2.895 49.739 1.00 91.69 287 VAL A N 1
ATOM 2118 C CA . VAL A 1 287 ? -29.115 -3.672 50.953 1.00 91.69 287 VAL A CA 1
ATOM 2119 C C . VAL A 1 287 ? -29.909 -2.788 51.906 1.00 91.69 287 VAL A C 1
ATOM 2121 O O . VAL A 1 287 ? -29.363 -1.801 52.392 1.00 91.69 287 VAL A O 1
ATOM 2124 N N . LYS A 1 288 ? -31.165 -3.144 52.189 1.00 89.06 288 LYS A N 1
ATOM 2125 C CA . LYS A 1 288 ? -31.939 -2.523 53.265 1.00 89.06 288 LYS A CA 1
ATOM 2126 C C . LYS A 1 288 ? -31.623 -3.208 54.595 1.00 89.06 288 LYS A C 1
ATOM 2128 O O . LYS A 1 288 ? -31.673 -4.438 54.679 1.00 89.06 288 LYS A O 1
ATOM 2133 N N . ARG A 1 289 ? -31.290 -2.413 55.608 1.00 86.44 289 ARG A N 1
ATOM 2134 C CA . ARG A 1 289 ? -31.156 -2.839 57.004 1.00 86.44 289 ARG A CA 1
ATOM 2135 C C . ARG A 1 289 ? -32.439 -2.570 57.763 1.00 86.44 289 ARG A C 1
A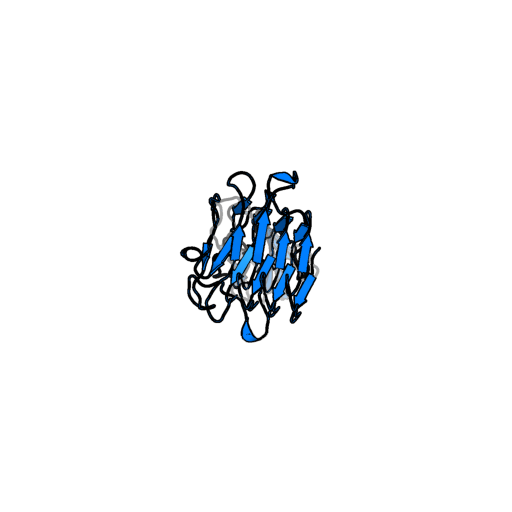TOM 2137 O O . ARG A 1 289 ? -33.014 -1.483 57.559 1.00 86.44 289 ARG A O 1
#

Mean predicted aligned error: 14.64 Å

Solvent-accessible surface area (backbone atoms only — not comparable to full-atom values): 14401 Å² total; per-residue (Å²): 85,67,49,79,49,65,67,31,71,26,84,44,55,8,7,64,40,64,39,71,70,42,52,61,44,32,27,21,39,33,33,48,8,30,5,58,31,30,1,0,20,30,22,34,35,33,13,30,42,37,34,22,25,27,28,33,53,5,29,10,53,68,36,10,0,22,33,23,37,34,39,56,82,90,72,73,54,89,24,34,36,40,29,15,23,32,31,40,75,11,22,21,66,93,36,87,24,37,42,35,41,46,47,62,55,94,38,42,42,46,33,24,27,38,24,38,54,45,92,76,44,52,65,36,68,53,62,77,40,77,58,43,64,21,44,96,44,50,84,43,84,52,8,63,22,44,69,38,63,90,82,70,38,71,40,43,39,95,76,15,75,42,57,60,54,22,62,60,88,78,60,83,62,70,46,28,64,85,65,45,62,34,65,45,99,86,27,17,29,32,16,24,36,56,49,86,71,71,75,71,70,57,91,68,61,69,50,62,70,43,56,48,49,41,57,64,68,18,55,50,46,33,35,35,40,39,49,59,71,78,55,46,38,38,41,33,35,21,43,86,85,68,49,76,79,44,78,50,78,43,58,57,82,75,62,65,53,54,47,79,41,80,31,70,92,53,76,68,42,64,34,36,42,34,39,41,41,89,92,44,76,44,71,21,75,37,37,33,91